Protein AF-A0A372RF76-F1 (afdb_monomer_lite)

Sequence (217 aa):
MIQTPDKNTNMFIDIRTSLFAMYLFLAGDSSALSNWAYTDNPSIAILIVLFSLLVVIYLMNLLIGLLNMEIGEDNNRVSYLVQKAEILAEIELFYLLPHQRRWQTWFPEVIHYYADVDKTRIEIERLIKEGEWDNKEFINMQEKLLEQLQIKYNPNENMAILKKLSALEKLDEKLDKLDKLEKLEEKLEKLDKLETLEKSHCEILAKLEKLLEKNAC

Radius of gyration: 40.23 Å; chains: 1; bounding box: 80×41×125 Å

Foldseek 3Di:
DDDDQDPQLAQCPDPVSVVVCVVCVLVVHCVNVVNDDCVVDVPVVVVSVVVVCCSVVPVVVVVVVVVVVVCVVPVDPVVVVVVVVVVLVVCLPPPDDPVVNPPCVVPPPDDDDDDDLVVVVVVLVVCLVVVNNDDPPQVVVSVVSCVVSVPDDDVVVSVVVVVVVVVVVVVVVVVVVVVVVVVVVVVVVVVVVVVVVVVVVVVVVVVVVVVVVVVVD

Structure (mmCIF, N/CA/C/O backbone):
data_AF-A0A372RF76-F1
#
_entry.id   AF-A0A372RF76-F1
#
loop_
_atom_site.group_PDB
_atom_site.id
_atom_site.type_symbol
_atom_site.label_atom_id
_atom_site.label_alt_id
_atom_site.label_comp_id
_atom_site.label_asym_id
_atom_site.label_entity_id
_atom_site.label_seq_id
_atom_site.pdbx_PDB_ins_code
_atom_site.Cartn_x
_atom_site.Cartn_y
_atom_site.Cartn_z
_atom_site.occupancy
_atom_site.B_iso_or_equiv
_atom_site.auth_seq_id
_atom_site.auth_comp_id
_atom_site.auth_asym_id
_atom_site.auth_atom_id
_atom_site.pdbx_PDB_model_num
ATOM 1 N N . MET A 1 1 ? 34.887 15.763 -47.820 1.00 33.81 1 MET A N 1
ATOM 2 C CA . MET A 1 1 ? 34.697 16.866 -46.856 1.00 33.81 1 MET A CA 1
ATOM 3 C C . MET A 1 1 ? 34.765 16.241 -45.473 1.00 33.81 1 MET A C 1
ATOM 5 O O . MET A 1 1 ? 33.904 15.433 -45.163 1.00 33.81 1 MET A O 1
ATOM 9 N N . ILE A 1 2 ? 35.839 16.481 -44.719 1.00 42.97 2 ILE A N 1
ATOM 10 C CA . ILE A 1 2 ? 35.988 15.956 -43.354 1.00 42.97 2 ILE A CA 1
ATOM 11 C C . ILE A 1 2 ? 35.182 16.898 -42.460 1.00 42.97 2 ILE A C 1
ATOM 13 O O . ILE A 1 2 ? 35.532 18.072 -42.353 1.00 42.97 2 ILE A O 1
ATOM 17 N N . GLN A 1 3 ? 34.063 16.428 -41.908 1.00 51.06 3 GLN A N 1
ATOM 18 C CA . GLN A 1 3 ? 33.327 17.199 -40.909 1.00 51.06 3 GLN A CA 1
ATOM 19 C C . GLN A 1 3 ? 34.194 17.302 -39.655 1.00 51.06 3 GLN A C 1
ATOM 21 O O . GLN A 1 3 ? 34.640 16.292 -39.112 1.00 51.06 3 GLN A O 1
ATOM 26 N N . THR A 1 4 ? 34.455 18.524 -39.202 1.00 52.47 4 THR A N 1
ATOM 27 C CA . THR A 1 4 ? 34.977 18.751 -37.856 1.00 52.47 4 THR A CA 1
ATOM 28 C C . THR A 1 4 ? 33.892 18.344 -36.860 1.00 52.47 4 THR A C 1
ATOM 30 O O . THR A 1 4 ? 32.755 18.785 -37.046 1.00 52.47 4 THR A O 1
ATOM 33 N N . PRO A 1 5 ? 34.195 17.523 -35.841 1.00 55.97 5 PRO A N 1
ATOM 34 C CA . PRO A 1 5 ? 33.186 17.065 -34.896 1.00 55.97 5 PRO A CA 1
ATOM 35 C C . PRO A 1 5 ? 32.558 18.271 -34.186 1.00 55.97 5 PRO A C 1
ATOM 37 O O . PRO A 1 5 ? 33.231 19.001 -33.461 1.00 55.97 5 PRO A O 1
ATOM 40 N N . ASP A 1 6 ? 31.267 18.496 -34.432 1.00 58.38 6 ASP A N 1
ATOM 41 C CA . ASP A 1 6 ? 30.427 19.422 -33.671 1.00 58.38 6 ASP A CA 1
ATOM 42 C C . ASP A 1 6 ? 30.284 18.920 -32.224 1.00 58.38 6 ASP A C 1
ATOM 44 O O . ASP A 1 6 ? 30.421 17.723 -31.954 1.00 58.38 6 ASP A O 1
ATOM 48 N N . LYS A 1 7 ? 29.953 19.817 -31.293 1.00 56.97 7 LYS A N 1
ATOM 49 C CA . LYS A 1 7 ? 29.734 19.538 -29.867 1.00 56.97 7 LYS A CA 1
ATOM 50 C C . LYS A 1 7 ? 28.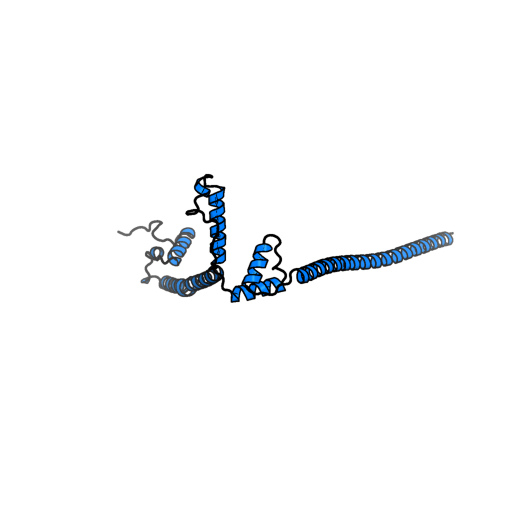683 18.437 -29.620 1.00 56.97 7 LYS A C 1
ATOM 52 O O . LYS A 1 7 ? 28.711 17.810 -28.567 1.00 56.97 7 LYS A O 1
ATOM 57 N N . ASN A 1 8 ? 27.815 18.161 -30.599 1.00 57.75 8 ASN A N 1
ATOM 58 C CA . ASN A 1 8 ? 26.802 17.098 -30.575 1.00 57.75 8 ASN A CA 1
ATOM 59 C C . ASN A 1 8 ? 27.231 15.780 -31.259 1.00 57.75 8 ASN A C 1
ATOM 61 O O . ASN A 1 8 ? 26.451 14.834 -31.306 1.00 57.75 8 ASN A O 1
ATOM 65 N N . THR A 1 9 ? 28.455 15.689 -31.789 1.00 67.69 9 THR A N 1
ATOM 66 C CA . THR A 1 9 ? 28.940 14.498 -32.518 1.00 67.69 9 THR A CA 1
ATOM 67 C C . THR A 1 9 ? 29.366 13.376 -31.570 1.00 67.69 9 THR A C 1
ATOM 69 O O . THR A 1 9 ? 29.295 12.206 -31.919 1.00 67.69 9 THR A O 1
ATOM 72 N N . ASN A 1 10 ? 29.793 13.687 -30.346 1.00 79.25 10 ASN A N 1
ATOM 73 C CA . ASN A 1 10 ? 30.139 12.667 -29.360 1.00 79.25 10 ASN A CA 1
ATOM 74 C C . ASN A 1 10 ? 29.599 13.059 -27.986 1.00 79.25 10 ASN A C 1
ATOM 76 O O . ASN A 1 10 ? 30.096 13.983 -27.344 1.00 79.25 10 ASN A O 1
ATOM 80 N N . MET A 1 11 ? 28.591 12.322 -27.523 1.00 80.62 11 MET A N 1
ATOM 81 C CA . MET A 1 11 ? 27.944 12.582 -26.240 1.00 80.62 11 MET A CA 1
ATOM 82 C C . MET A 1 11 ? 28.810 12.203 -25.027 1.00 80.62 11 MET A C 1
ATOM 84 O O . MET A 1 11 ? 28.478 12.596 -23.915 1.00 80.62 11 MET A O 1
ATOM 88 N N . PHE A 1 12 ? 29.941 11.513 -25.204 1.00 85.19 12 PHE A N 1
ATOM 89 C CA . PHE A 1 12 ? 30.826 11.086 -24.110 1.00 85.19 12 PHE A CA 1
ATOM 90 C C . PHE A 1 12 ? 31.989 12.057 -23.827 1.00 85.19 12 PHE A C 1
ATOM 92 O O . PHE A 1 12 ? 32.909 11.711 -23.093 1.00 85.19 12 PHE A O 1
ATOM 99 N N . ILE A 1 13 ? 31.974 13.267 -24.406 1.00 84.00 13 ILE A N 1
ATOM 100 C CA . ILE A 1 13 ? 33.024 14.282 -24.185 1.00 84.00 13 ILE A CA 1
ATOM 101 C C . ILE A 1 13 ? 32.920 14.919 -22.790 1.00 84.00 13 ILE A C 1
ATOM 103 O O . ILE A 1 13 ? 33.940 15.200 -22.165 1.00 84.00 13 ILE A O 1
ATOM 107 N N . ASP A 1 14 ? 31.701 15.161 -22.306 1.00 85.38 14 ASP A N 1
ATOM 108 C CA . ASP A 1 14 ? 31.435 15.756 -20.995 1.00 85.38 14 ASP A CA 1
ATOM 109 C C . ASP A 1 14 ? 30.660 14.763 -20.118 1.00 85.38 14 ASP A C 1
ATOM 111 O O . ASP A 1 14 ? 29.853 13.968 -20.602 1.00 85.38 14 ASP A O 1
ATOM 115 N N . ILE A 1 15 ? 30.868 14.826 -18.805 1.00 87.50 15 ILE A N 1
ATOM 116 C CA . ILE A 1 15 ? 30.207 13.962 -17.822 1.00 87.50 15 ILE A CA 1
ATOM 117 C C . ILE A 1 15 ? 28.686 14.133 -17.904 1.00 87.50 15 ILE A C 1
ATOM 119 O O . ILE A 1 15 ? 27.950 13.149 -17.876 1.00 87.50 15 ILE A O 1
ATOM 123 N N . ARG A 1 16 ? 28.195 15.371 -18.061 1.00 86.44 16 ARG A N 1
ATOM 124 C CA . ARG A 1 16 ? 26.752 15.651 -18.149 1.00 86.44 16 ARG A CA 1
ATOM 125 C C . ARG A 1 16 ? 26.118 14.976 -19.364 1.00 86.44 16 ARG A C 1
ATOM 127 O O . ARG A 1 16 ? 25.071 14.344 -19.241 1.00 86.44 16 ARG A O 1
ATOM 134 N N . THR A 1 17 ? 26.744 15.115 -20.528 1.00 86.06 17 THR A N 1
ATOM 135 C CA . THR A 1 17 ? 26.246 14.511 -21.767 1.00 86.06 17 THR A CA 1
ATOM 136 C C . THR A 1 17 ? 26.439 12.998 -21.763 1.00 86.06 17 THR A C 1
ATOM 138 O O . THR A 1 17 ? 25.581 12.285 -22.271 1.00 86.06 17 THR A O 1
ATOM 141 N N . SER A 1 18 ? 27.493 12.496 -21.111 1.00 88.81 18 SER A N 1
ATOM 142 C CA . SER A 1 18 ? 27.751 11.064 -20.954 1.00 88.81 18 SER A CA 1
ATOM 143 C C . SER A 1 18 ? 26.707 10.386 -20.068 1.00 88.81 18 SER A C 1
ATOM 145 O O . SER A 1 18 ? 26.295 9.267 -20.361 1.00 88.81 18 SER A O 1
ATOM 147 N N . LEU A 1 19 ? 26.266 11.039 -18.989 1.00 89.69 19 LEU A N 1
ATOM 148 C CA . LEU A 1 19 ? 25.184 10.526 -18.145 1.00 89.69 19 LEU A CA 1
ATOM 149 C C . LEU A 1 19 ? 23.859 10.492 -18.910 1.00 89.69 19 LEU A C 1
ATOM 151 O O . LEU A 1 19 ? 23.121 9.514 -18.821 1.00 89.69 19 LEU A O 1
ATOM 155 N N . PHE A 1 20 ? 23.580 11.526 -19.707 1.00 88.69 20 PHE A N 1
ATOM 156 C CA . PHE A 1 20 ? 22.391 11.557 -20.554 1.00 88.69 20 PHE A CA 1
ATOM 157 C C . PHE A 1 20 ? 22.424 10.470 -21.640 1.00 88.69 20 PHE A C 1
ATOM 159 O O . PHE A 1 20 ? 21.434 9.773 -21.837 1.00 88.69 20 PHE A O 1
ATOM 166 N N . ALA A 1 21 ? 23.577 10.254 -22.278 1.00 88.56 21 ALA A N 1
ATOM 167 C CA . ALA A 1 21 ? 23.792 9.150 -23.211 1.00 88.56 21 ALA A CA 1
ATOM 168 C C . ALA A 1 21 ? 23.551 7.780 -22.560 1.00 88.56 21 ALA A C 1
ATOM 170 O O . ALA A 1 21 ? 22.928 6.910 -23.164 1.00 88.56 21 ALA A O 1
ATOM 171 N N . MET A 1 22 ? 23.999 7.599 -21.315 1.00 88.69 22 MET A N 1
ATOM 172 C CA . MET A 1 22 ? 23.765 6.367 -20.561 1.00 88.69 22 MET A CA 1
ATOM 173 C C . MET A 1 22 ? 22.277 6.148 -20.263 1.00 88.69 22 MET A C 1
ATOM 175 O O . MET A 1 22 ? 21.782 5.032 -20.385 1.00 88.69 22 MET A O 1
ATOM 179 N N . TYR A 1 23 ? 21.554 7.212 -19.905 1.00 89.00 23 TYR A N 1
ATOM 180 C CA . TYR A 1 23 ? 20.107 7.161 -19.697 1.00 89.00 23 TYR A CA 1
ATOM 181 C C . TYR A 1 23 ? 19.351 6.796 -20.981 1.00 89.00 23 TYR A C 1
ATOM 183 O O . TYR A 1 23 ? 18.505 5.905 -20.948 1.00 89.00 23 TYR A O 1
ATOM 191 N N . LEU A 1 24 ? 19.688 7.429 -22.113 1.00 87.38 24 LEU A N 1
ATOM 192 C CA . LEU A 1 24 ? 19.111 7.094 -23.420 1.00 87.38 24 LEU A CA 1
ATOM 193 C C . LEU A 1 24 ? 19.325 5.615 -23.747 1.00 87.38 24 LEU A C 1
ATOM 195 O O . LEU A 1 24 ? 18.378 4.914 -24.094 1.00 87.38 24 LEU A O 1
ATOM 199 N N . PHE A 1 25 ? 20.542 5.118 -23.530 1.00 87.00 25 PHE A N 1
ATOM 200 C CA . PHE A 1 25 ? 20.864 3.722 -23.780 1.00 87.00 25 PHE A CA 1
ATOM 201 C C . PHE A 1 25 ? 20.107 2.760 -22.852 1.00 87.00 25 PHE A C 1
ATOM 203 O O . PHE A 1 25 ? 19.635 1.717 -23.302 1.00 87.00 25 PHE A O 1
ATOM 210 N N . LEU A 1 26 ? 19.910 3.126 -21.582 1.00 88.38 26 LEU A N 1
ATOM 211 C CA . LEU A 1 26 ? 19.096 2.365 -20.628 1.00 88.38 26 LEU A CA 1
ATOM 212 C C . LEU A 1 26 ? 17.606 2.337 -21.015 1.00 88.38 26 LEU A C 1
ATOM 214 O O . LEU A 1 26 ? 16.937 1.332 -20.786 1.00 88.38 26 LEU A O 1
ATOM 218 N N . ALA A 1 27 ? 17.105 3.400 -21.651 1.00 86.56 27 ALA A N 1
ATOM 219 C CA . ALA A 1 27 ? 15.765 3.469 -22.237 1.00 86.56 27 ALA A CA 1
ATOM 220 C C . ALA A 1 27 ? 15.647 2.756 -23.604 1.00 86.56 27 ALA A C 1
ATOM 222 O O . ALA A 1 27 ? 14.557 2.694 -24.170 1.00 86.56 27 ALA A O 1
ATOM 223 N N . GLY A 1 28 ? 16.749 2.202 -24.127 1.00 83.69 28 GLY A N 1
ATOM 224 C CA . GLY A 1 28 ? 16.799 1.478 -25.400 1.00 83.69 28 GLY A CA 1
ATOM 225 C C . GLY A 1 28 ? 17.135 2.335 -26.625 1.00 83.69 28 GLY A C 1
ATOM 226 O O . GLY A 1 28 ? 17.124 1.820 -27.741 1.00 83.69 28 GLY A O 1
ATOM 227 N N . ASP A 1 29 ? 17.459 3.616 -26.447 1.00 86.38 29 ASP A N 1
ATOM 228 C CA . ASP A 1 29 ? 17.900 4.495 -27.529 1.00 86.38 29 ASP A CA 1
ATOM 229 C C . ASP A 1 29 ? 19.424 4.407 -27.721 1.00 86.38 29 ASP A C 1
ATOM 231 O O . ASP A 1 29 ? 20.221 4.876 -26.905 1.00 86.38 29 ASP A O 1
ATOM 235 N N . SER A 1 30 ? 19.844 3.808 -28.837 1.00 84.69 30 SER A N 1
ATOM 236 C CA . SER A 1 30 ? 21.252 3.668 -29.217 1.00 84.69 30 SER A CA 1
ATOM 237 C C . SER A 1 30 ? 21.805 4.853 -30.021 1.00 84.69 30 SER A C 1
ATOM 239 O O . SER A 1 30 ? 22.934 4.780 -30.511 1.00 84.69 30 SER A O 1
ATOM 241 N N . SER A 1 31 ? 21.048 5.942 -30.194 1.00 83.06 31 SER A N 1
ATOM 242 C CA . SER A 1 31 ? 21.463 7.124 -30.966 1.00 83.06 31 SER A CA 1
ATOM 243 C C . SER A 1 31 ? 22.764 7.739 -30.444 1.00 83.06 31 SER A C 1
ATOM 245 O O . SER A 1 31 ? 23.616 8.142 -31.239 1.00 83.06 31 SER A O 1
ATOM 247 N N . ALA A 1 32 ? 22.989 7.697 -29.128 1.00 80.56 32 ALA A N 1
ATOM 248 C CA . ALA A 1 32 ? 24.217 8.161 -28.484 1.00 80.56 32 ALA A CA 1
ATOM 249 C C . ALA A 1 32 ? 25.481 7.378 -28.900 1.00 80.56 32 ALA A C 1
ATOM 251 O O . ALA A 1 32 ? 26.597 7.888 -28.782 1.00 80.56 32 ALA A O 1
ATOM 252 N N . LEU A 1 33 ? 25.314 6.147 -29.397 1.00 80.25 33 LEU A N 1
ATOM 253 C CA . LEU A 1 33 ? 26.398 5.262 -29.833 1.00 80.25 33 LEU A CA 1
ATOM 254 C C . LEU A 1 33 ? 26.616 5.292 -31.355 1.00 80.25 33 LEU A C 1
ATOM 256 O O . LEU A 1 33 ? 27.626 4.785 -31.833 1.00 80.25 33 LEU A O 1
ATOM 260 N N . SER A 1 34 ? 25.712 5.921 -32.116 1.00 78.25 34 SER A N 1
ATOM 261 C CA . SER A 1 34 ? 25.720 5.918 -33.591 1.00 78.25 34 SER A CA 1
ATOM 262 C C . SER A 1 34 ? 27.002 6.473 -34.224 1.00 78.25 34 SER A C 1
ATOM 264 O O . SER A 1 34 ? 27.386 6.043 -35.309 1.00 78.25 34 SER A O 1
ATOM 266 N N . ASN A 1 35 ? 27.687 7.386 -33.533 1.00 76.44 35 ASN A N 1
ATOM 267 C CA . ASN A 1 35 ? 28.905 8.030 -34.023 1.00 76.44 35 ASN A CA 1
ATOM 268 C C . ASN A 1 35 ? 30.188 7.222 -33.750 1.00 76.44 35 ASN A C 1
ATOM 270 O O . ASN A 1 35 ? 31.275 7.666 -34.119 1.00 76.44 35 ASN A O 1
ATOM 274 N N . TRP A 1 36 ? 30.093 6.048 -33.116 1.00 75.38 36 TRP A N 1
ATOM 275 C CA . TRP A 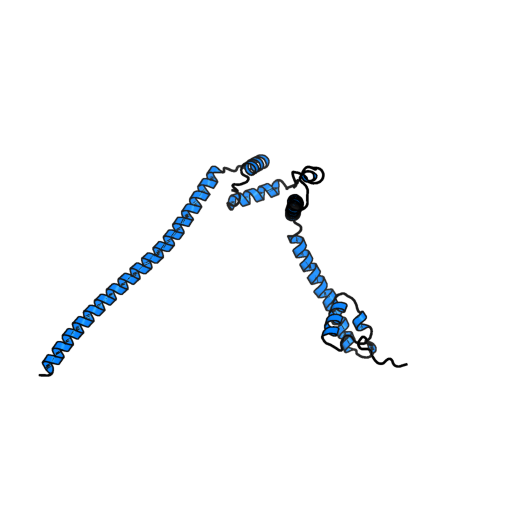1 36 ? 31.249 5.209 -32.798 1.00 75.38 36 TRP A CA 1
ATOM 276 C C . TRP A 1 36 ? 31.423 4.072 -33.808 1.00 75.38 36 TRP A C 1
ATOM 278 O O . TRP A 1 36 ? 30.547 3.227 -33.983 1.00 75.38 36 TRP A O 1
ATOM 288 N N . ALA A 1 37 ? 32.597 4.012 -34.443 1.00 74.88 37 ALA A N 1
ATOM 289 C CA . ALA A 1 37 ? 32.979 2.890 -35.295 1.00 74.88 37 ALA A CA 1
ATOM 290 C C . ALA A 1 37 ? 33.348 1.666 -34.435 1.00 74.88 37 ALA A C 1
ATOM 292 O O . ALA A 1 37 ? 34.397 1.630 -33.787 1.00 74.88 37 ALA A O 1
ATOM 293 N N . TYR A 1 38 ? 32.481 0.648 -34.432 1.00 71.12 38 TYR A N 1
ATOM 294 C CA . TYR A 1 38 ? 32.660 -0.579 -33.640 1.00 71.12 38 TYR A CA 1
ATOM 295 C C . TYR A 1 38 ? 33.846 -1.442 -34.094 1.00 71.12 38 TYR A C 1
ATOM 297 O O . TYR A 1 38 ? 34.381 -2.218 -33.305 1.00 71.12 38 TYR A O 1
ATOM 305 N N . THR A 1 39 ? 34.263 -1.308 -35.355 1.00 70.19 39 THR A N 1
ATOM 306 C CA . THR A 1 39 ? 35.376 -2.060 -35.959 1.00 70.19 39 THR A CA 1
ATOM 307 C C . THR A 1 39 ? 36.739 -1.608 -35.459 1.00 70.19 39 THR A C 1
ATOM 309 O O . THR A 1 39 ? 37.665 -2.412 -35.395 1.00 70.19 39 THR A O 1
ATOM 312 N N . ASP A 1 40 ? 36.854 -0.337 -35.081 1.00 77.88 40 ASP A N 1
ATOM 313 C CA . ASP A 1 40 ? 38.149 0.290 -34.816 1.00 77.88 40 ASP A CA 1
ATOM 314 C C . ASP A 1 40 ? 38.521 0.211 -33.328 1.00 77.88 40 ASP A C 1
ATOM 316 O O . ASP A 1 40 ? 39.679 0.386 -32.959 1.00 77.88 40 ASP A O 1
ATOM 320 N N . ASN A 1 41 ? 37.542 -0.077 -32.461 1.00 79.75 41 ASN A N 1
ATOM 321 C CA . ASN A 1 41 ? 37.698 -0.085 -31.007 1.00 79.75 41 ASN A CA 1
ATOM 322 C C . ASN A 1 41 ? 36.970 -1.288 -30.378 1.00 79.75 41 ASN A C 1
ATOM 324 O O . ASN A 1 41 ? 35.844 -1.142 -29.888 1.00 79.75 41 ASN A O 1
ATOM 328 N N . PRO A 1 42 ? 37.606 -2.475 -30.327 1.00 84.94 42 PRO A N 1
ATOM 329 C CA . PRO A 1 42 ? 36.968 -3.694 -29.822 1.00 84.94 42 PRO A CA 1
ATOM 330 C C . PRO A 1 42 ? 36.499 -3.564 -28.365 1.00 84.94 42 PRO A C 1
ATOM 332 O O . PRO A 1 42 ? 35.479 -4.136 -27.989 1.00 84.94 42 PRO A O 1
ATOM 335 N N . SER A 1 43 ? 37.184 -2.759 -27.548 1.00 87.00 43 SER A N 1
ATOM 336 C CA . SER A 1 43 ? 36.811 -2.515 -26.150 1.00 87.00 43 SER A CA 1
ATOM 337 C C . SER A 1 43 ? 35.436 -1.854 -25.998 1.00 87.00 43 SER A C 1
ATOM 339 O O . SER A 1 43 ? 34.684 -2.214 -25.094 1.00 87.00 43 SER A O 1
ATOM 341 N N . ILE A 1 44 ? 35.082 -0.918 -26.888 1.00 83.62 44 ILE A N 1
ATOM 342 C CA . ILE A 1 44 ? 33.778 -0.235 -26.863 1.00 83.62 44 ILE A CA 1
ATOM 343 C C . ILE A 1 44 ? 32.675 -1.224 -27.237 1.00 83.62 44 ILE A C 1
ATOM 345 O O . ILE A 1 44 ? 31.652 -1.284 -26.561 1.00 83.62 44 ILE A O 1
ATOM 349 N N . ALA A 1 45 ? 32.910 -2.053 -28.257 1.00 85.62 45 ALA A N 1
ATOM 350 C CA . ALA A 1 45 ? 31.968 -3.093 -28.655 1.00 85.62 45 ALA A CA 1
ATOM 351 C C . ALA A 1 45 ? 31.692 -4.079 -27.506 1.00 85.62 45 ALA A C 1
ATOM 353 O O . ALA A 1 45 ? 30.536 -4.377 -27.213 1.00 85.62 45 ALA A O 1
ATOM 354 N N . ILE A 1 46 ? 32.738 -4.525 -26.801 1.00 89.69 46 ILE A N 1
ATOM 355 C CA . ILE A 1 46 ? 32.601 -5.410 -25.634 1.00 89.69 46 ILE A CA 1
ATOM 356 C C . ILE A 1 46 ? 31.797 -4.729 -24.516 1.00 89.69 46 ILE A C 1
ATOM 358 O O . ILE A 1 46 ? 30.892 -5.348 -23.957 1.00 89.69 46 ILE A O 1
ATOM 362 N N . LEU A 1 47 ? 32.086 -3.461 -24.203 1.00 88.25 47 LEU A N 1
ATOM 363 C CA . LEU A 1 47 ? 31.378 -2.718 -23.157 1.00 88.25 47 LEU A CA 1
ATOM 364 C C . LEU A 1 47 ? 29.886 -2.552 -23.478 1.00 88.25 47 LEU A C 1
ATOM 366 O O . LEU A 1 47 ? 29.056 -2.747 -22.595 1.00 88.25 47 LEU A O 1
ATOM 370 N N . ILE A 1 48 ? 29.545 -2.240 -24.731 1.00 86.06 48 ILE A N 1
ATOM 371 C CA . ILE A 1 48 ? 28.156 -2.110 -25.194 1.00 86.06 48 ILE A CA 1
ATOM 372 C C . ILE A 1 48 ? 27.417 -3.436 -25.031 1.00 86.06 48 ILE A C 1
ATOM 374 O O . ILE A 1 48 ? 26.337 -3.456 -24.451 1.00 86.06 48 ILE A O 1
ATOM 378 N N . VAL A 1 49 ? 28.010 -4.548 -25.480 1.00 88.38 49 VAL A N 1
ATOM 379 C CA . VAL A 1 49 ? 27.394 -5.881 -25.369 1.00 88.38 49 VAL A CA 1
ATOM 380 C C . VAL A 1 49 ? 27.159 -6.259 -23.907 1.00 88.38 49 VAL A C 1
ATOM 382 O O . VAL A 1 49 ? 26.063 -6.693 -23.551 1.00 88.38 49 VAL A O 1
ATOM 385 N N . LEU A 1 50 ? 28.164 -6.065 -23.050 1.00 91.56 50 LEU A N 1
ATOM 386 C CA . LEU A 1 50 ? 28.053 -6.348 -21.619 1.00 91.56 50 LEU A CA 1
ATOM 387 C C . LEU A 1 50 ? 26.992 -5.477 -20.946 1.00 91.56 50 LEU A C 1
ATOM 389 O O . LEU A 1 50 ? 26.186 -5.981 -20.165 1.00 91.56 50 LEU A O 1
ATOM 393 N N . PHE A 1 51 ? 26.966 -4.183 -21.262 1.00 88.38 51 PHE A N 1
ATOM 394 C CA . PHE A 1 51 ? 25.986 -3.265 -20.700 1.00 88.38 51 PHE A CA 1
ATOM 395 C C . PHE A 1 51 ? 24.565 -3.600 -21.165 1.00 88.38 51 PHE A C 1
ATOM 397 O O . PHE A 1 51 ? 23.664 -3.675 -20.335 1.00 88.38 51 PHE A O 1
ATOM 404 N N . SER A 1 52 ? 24.350 -3.869 -22.457 1.00 87.56 52 SER A N 1
ATOM 405 C CA . SER A 1 52 ? 23.042 -4.294 -22.972 1.00 87.56 52 SER A CA 1
ATOM 406 C C . SER A 1 52 ? 22.552 -5.572 -22.293 1.00 87.56 52 SER A C 1
ATOM 408 O O . SER A 1 52 ? 21.381 -5.659 -21.926 1.00 87.56 52 SER A O 1
ATOM 410 N N . LEU A 1 53 ? 23.445 -6.543 -22.075 1.00 89.12 53 LEU A N 1
ATOM 411 C CA . LEU A 1 53 ? 23.121 -7.773 -21.357 1.00 89.12 53 LEU A CA 1
ATOM 412 C C . LEU A 1 53 ? 22.706 -7.474 -19.913 1.00 89.12 53 LEU A C 1
ATOM 414 O O . LEU A 1 53 ? 21.700 -8.004 -19.452 1.00 89.12 53 LEU A O 1
ATOM 418 N N . LEU A 1 54 ? 23.420 -6.586 -19.217 1.00 90.06 54 LEU A N 1
ATOM 419 C CA . LEU A 1 54 ? 23.065 -6.163 -17.862 1.00 90.06 54 LEU A CA 1
ATOM 420 C C . LEU A 1 54 ? 21.692 -5.477 -17.821 1.00 90.06 54 LEU A C 1
ATOM 422 O O . LEU A 1 54 ? 20.873 -5.817 -16.970 1.00 90.06 54 LEU A O 1
ATOM 426 N N . VAL A 1 55 ? 21.394 -4.552 -18.737 1.00 87.25 55 VAL A N 1
ATOM 427 C CA . VAL A 1 55 ? 20.091 -3.862 -18.745 1.00 87.25 55 VAL A CA 1
ATOM 428 C C . VAL A 1 55 ? 18.950 -4.848 -18.999 1.00 87.25 55 VAL A C 1
ATOM 430 O O . VAL A 1 55 ? 17.990 -4.878 -18.230 1.00 87.25 55 VAL A O 1
ATOM 433 N N . VAL A 1 56 ? 19.064 -5.682 -20.036 1.00 83.38 56 VAL A N 1
ATOM 434 C CA . VAL A 1 56 ? 17.992 -6.605 -20.439 1.00 83.38 56 VAL A CA 1
ATOM 435 C C . VAL A 1 56 ? 17.819 -7.749 -19.441 1.00 83.38 56 VAL A C 1
ATOM 437 O O . VAL A 1 56 ? 16.695 -8.052 -19.050 1.00 83.38 56 VAL A O 1
ATOM 440 N N . ILE A 1 57 ? 18.909 -8.395 -19.016 1.00 86.06 57 ILE A N 1
ATOM 441 C CA . ILE A 1 57 ? 18.833 -9.583 -18.155 1.00 86.06 57 ILE A CA 1
ATOM 442 C C . ILE A 1 57 ? 18.625 -9.205 -16.692 1.00 86.06 57 ILE A C 1
ATOM 444 O O . ILE A 1 57 ? 17.874 -9.888 -15.999 1.00 86.06 57 ILE A O 1
ATOM 448 N N . TYR A 1 58 ? 19.288 -8.158 -16.205 1.00 88.19 58 TYR A N 1
ATOM 449 C CA . TYR A 1 58 ? 19.270 -7.832 -14.784 1.00 88.19 58 TYR A CA 1
ATOM 450 C C . TYR A 1 58 ? 18.275 -6.719 -14.467 1.00 88.19 58 TYR A C 1
ATOM 452 O O . TYR A 1 58 ? 17.309 -6.965 -13.752 1.00 88.19 58 TYR A O 1
ATOM 460 N N . LEU A 1 59 ? 18.466 -5.509 -15.005 1.00 90.00 59 LEU A N 1
ATOM 461 C CA . LEU A 1 59 ? 17.682 -4.345 -14.568 1.00 90.00 59 LEU A CA 1
ATOM 462 C C . LEU A 1 59 ? 16.205 -4.436 -14.951 1.00 90.00 59 LEU A C 1
ATOM 464 O O . LEU A 1 59 ? 15.360 -4.208 -14.091 1.00 90.00 59 LEU A O 1
ATOM 468 N N . MET A 1 60 ? 15.879 -4.785 -16.199 1.00 88.75 60 MET A N 1
ATOM 469 C CA . MET A 1 60 ? 14.479 -4.861 -16.635 1.00 88.75 60 MET A CA 1
ATOM 470 C C . MET A 1 60 ? 13.727 -5.979 -15.914 1.00 88.75 60 MET A C 1
ATOM 472 O O . MET A 1 60 ? 12.620 -5.760 -15.432 1.00 88.75 60 MET A O 1
ATOM 476 N N . ASN A 1 61 ? 14.347 -7.150 -15.758 1.00 89.75 61 ASN A N 1
ATOM 477 C CA . ASN A 1 61 ? 13.733 -8.265 -15.036 1.00 89.75 61 ASN A CA 1
ATOM 478 C C . ASN A 1 61 ? 13.578 -7.974 -13.538 1.00 89.75 61 ASN A C 1
ATOM 480 O O . ASN A 1 61 ? 12.544 -8.303 -12.961 1.00 89.75 61 ASN A O 1
ATOM 484 N N . LEU A 1 62 ? 14.566 -7.323 -12.915 1.00 92.19 62 LEU A N 1
ATOM 485 C CA . LEU A 1 62 ? 14.474 -6.875 -11.526 1.00 92.19 62 LEU A CA 1
ATOM 486 C C . LEU A 1 62 ? 13.351 -5.847 -11.358 1.00 92.19 62 LEU A C 1
ATOM 488 O O . LEU A 1 62 ? 12.534 -5.989 -10.455 1.00 92.19 62 LEU A O 1
ATOM 492 N N . LEU A 1 63 ? 13.286 -4.842 -12.235 1.00 91.81 63 LEU A N 1
ATOM 493 C CA . LEU A 1 63 ? 12.262 -3.801 -12.185 1.00 91.81 63 LEU A CA 1
ATOM 494 C C . LEU A 1 63 ? 10.861 -4.395 -12.361 1.00 91.81 63 LEU A C 1
ATOM 496 O O . LEU A 1 63 ? 9.978 -4.089 -11.570 1.00 91.81 63 LEU A O 1
ATOM 500 N N . ILE A 1 64 ? 10.665 -5.277 -13.347 1.00 92.25 64 ILE A N 1
ATOM 501 C CA . ILE A 1 64 ? 9.389 -5.979 -13.549 1.00 92.25 64 ILE A CA 1
ATOM 502 C C . ILE A 1 64 ? 9.040 -6.825 -12.319 1.00 92.25 64 ILE A C 1
ATOM 504 O O . ILE A 1 64 ? 7.891 -6.815 -11.889 1.00 92.25 64 ILE A O 1
ATOM 508 N N . GLY A 1 65 ? 10.011 -7.528 -11.729 1.00 92.94 65 GLY A N 1
ATOM 509 C CA . GLY A 1 65 ? 9.800 -8.329 -10.522 1.00 92.94 65 GLY A CA 1
ATOM 510 C C . GLY A 1 65 ? 9.369 -7.492 -9.317 1.00 92.94 65 GLY A C 1
ATOM 511 O O . GLY A 1 65 ? 8.399 -7.844 -8.649 1.00 92.94 65 GLY A O 1
ATOM 512 N N . LEU A 1 66 ? 10.043 -6.363 -9.080 1.00 93.12 66 LEU A N 1
ATOM 513 C CA . LEU A 1 66 ? 9.703 -5.425 -8.008 1.00 93.12 66 LEU A CA 1
ATOM 514 C C . LEU A 1 66 ? 8.328 -4.788 -8.233 1.00 93.12 66 LEU A C 1
ATOM 516 O O . LEU A 1 66 ? 7.506 -4.779 -7.323 1.00 93.12 66 LEU A O 1
ATOM 520 N N . LEU A 1 67 ? 8.045 -4.323 -9.454 1.00 90.44 67 LEU A N 1
ATOM 521 C CA . LEU A 1 67 ? 6.741 -3.755 -9.802 1.00 90.44 67 LEU A CA 1
ATOM 522 C C . LEU A 1 67 ? 5.616 -4.778 -9.638 1.00 90.44 67 LEU A C 1
ATOM 524 O O . LEU A 1 67 ? 4.554 -4.443 -9.130 1.00 90.44 67 LEU A O 1
ATOM 528 N N . ASN A 1 68 ? 5.835 -6.026 -10.049 1.00 89.12 68 ASN A N 1
ATOM 529 C CA . ASN A 1 68 ? 4.836 -7.080 -9.906 1.00 89.12 68 ASN A CA 1
ATOM 530 C C . ASN A 1 68 ? 4.562 -7.430 -8.434 1.00 89.12 68 ASN A C 1
ATOM 532 O O . ASN A 1 68 ? 3.431 -7.772 -8.098 1.00 89.12 68 ASN A O 1
ATOM 536 N N . MET A 1 69 ? 5.575 -7.341 -7.566 1.00 87.31 69 MET A N 1
ATOM 537 C CA . MET A 1 69 ? 5.407 -7.528 -6.123 1.00 87.31 69 MET A CA 1
ATOM 538 C C . MET A 1 69 ? 4.529 -6.423 -5.526 1.00 87.31 69 MET A C 1
ATOM 540 O O . MET A 1 69 ? 3.517 -6.735 -4.907 1.00 87.31 69 MET A O 1
ATOM 544 N N . GLU A 1 70 ? 4.857 -5.160 -5.805 1.00 83.12 70 GLU A N 1
ATOM 545 C CA . GLU A 1 70 ? 4.111 -4.002 -5.293 1.00 83.12 70 GLU A CA 1
ATOM 546 C C . GLU A 1 70 ? 2.662 -3.975 -5.811 1.00 83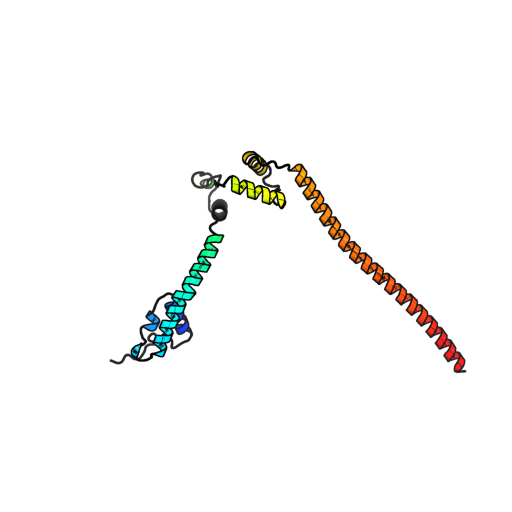.12 70 GLU A C 1
ATOM 548 O O . GLU A 1 70 ? 1.713 -3.824 -5.049 1.00 83.12 70 GLU A O 1
ATOM 553 N N . ILE A 1 71 ? 2.459 -4.217 -7.114 1.00 76.12 71 ILE A N 1
ATOM 554 C CA . ILE A 1 71 ? 1.116 -4.289 -7.714 1.00 76.12 71 ILE A CA 1
ATOM 555 C C . ILE A 1 71 ? 0.295 -5.429 -7.098 1.00 76.12 71 ILE A C 1
ATOM 557 O O . ILE A 1 71 ? -0.921 -5.304 -6.956 1.00 76.12 71 ILE A O 1
ATOM 561 N N . GLY A 1 72 ? 0.929 -6.553 -6.756 1.00 72.50 72 GLY A N 1
ATOM 562 C CA . GLY A 1 72 ? 0.258 -7.676 -6.106 1.00 72.50 72 GLY A CA 1
ATOM 563 C C . GLY A 1 72 ? -0.279 -7.332 -4.715 1.00 72.50 72 GLY A C 1
ATOM 564 O O . GLY A 1 72 ? -1.350 -7.817 -4.352 1.00 72.50 72 GLY A O 1
ATOM 565 N N . GLU A 1 73 ? 0.434 -6.489 -3.970 1.00 67.25 73 GLU A N 1
ATOM 566 C CA . GLU A 1 73 ? 0.063 -6.036 -2.625 1.00 67.25 73 GLU A CA 1
ATOM 567 C C . GLU A 1 73 ? -1.019 -4.938 -2.669 1.00 67.25 73 GLU A C 1
ATOM 569 O O . GLU A 1 73 ? -2.002 -5.003 -1.927 1.00 67.25 73 GLU A O 1
ATOM 574 N N . ASP A 1 74 ? -0.919 -4.010 -3.628 1.00 61.03 74 ASP A N 1
ATOM 575 C CA . ASP A 1 74 ? -1.803 -2.841 -3.747 1.00 61.03 74 ASP A CA 1
ATOM 576 C C . ASP A 1 74 ? -3.037 -3.025 -4.648 1.00 61.03 74 ASP A 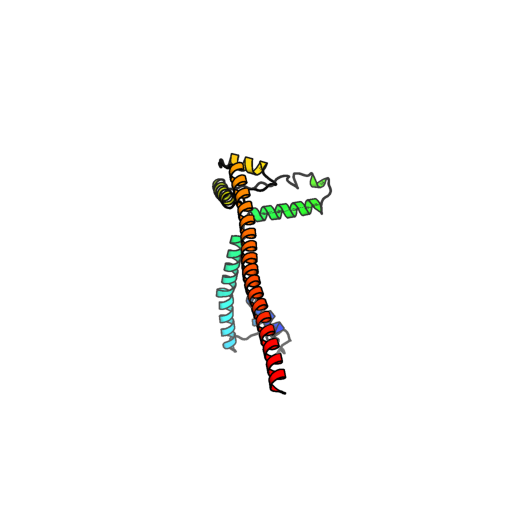C 1
ATOM 578 O O . ASP A 1 74 ? -3.913 -2.152 -4.688 1.00 61.03 74 ASP A O 1
ATOM 582 N N . ASN A 1 75 ? -3.188 -4.155 -5.352 1.00 63.41 75 ASN A N 1
ATOM 583 C CA . ASN A 1 75 ? -4.401 -4.470 -6.124 1.00 63.41 75 ASN A CA 1
ATOM 584 C C . ASN A 1 75 ? -5.575 -4.881 -5.212 1.00 63.41 75 ASN A C 1
ATOM 586 O O . ASN A 1 75 ? -6.198 -5.938 -5.361 1.00 63.41 75 ASN A O 1
ATOM 590 N N . ASN A 1 76 ? -5.888 -4.026 -4.241 1.00 74.81 76 ASN A N 1
ATOM 591 C CA . ASN A 1 76 ? -6.977 -4.205 -3.308 1.00 74.81 76 ASN A CA 1
ATOM 592 C C . ASN A 1 76 ? -8.196 -3.391 -3.755 1.00 74.81 76 ASN A C 1
ATOM 594 O O . ASN A 1 76 ? -8.231 -2.158 -3.708 1.00 74.81 76 ASN A O 1
ATOM 598 N N . ARG A 1 77 ? -9.258 -4.106 -4.137 1.00 80.06 77 ARG A N 1
ATOM 599 C CA . ARG A 1 77 ? -10.551 -3.516 -4.508 1.00 80.06 77 ARG A CA 1
ATOM 600 C C . ARG A 1 77 ? -11.129 -2.630 -3.399 1.00 80.06 77 ARG A C 1
ATOM 602 O O . ARG A 1 77 ? -11.844 -1.680 -3.711 1.00 80.06 77 ARG A O 1
ATOM 609 N N . VAL A 1 78 ? -10.832 -2.925 -2.132 1.00 83.25 78 VAL A N 1
ATOM 610 C CA . VAL A 1 78 ? -11.254 -2.097 -0.995 1.00 83.25 78 VAL A CA 1
ATOM 611 C C . VAL A 1 78 ? -10.549 -0.744 -1.034 1.00 83.25 78 VAL A C 1
ATOM 613 O O . VAL A 1 78 ? -11.234 0.275 -1.016 1.00 83.25 78 VAL A O 1
ATOM 616 N N . SER A 1 79 ? -9.221 -0.719 -1.190 1.00 83.06 79 SER A N 1
ATOM 617 C CA . SER A 1 79 ? -8.440 0.522 -1.305 1.00 83.06 79 SER A CA 1
ATOM 618 C C . SER A 1 79 ? -8.932 1.396 -2.459 1.00 83.06 79 SER A C 1
ATOM 620 O O . SER A 1 79 ? -9.128 2.596 -2.282 1.00 83.06 79 SER A O 1
ATOM 622 N N . TYR A 1 80 ? -9.247 0.789 -3.609 1.00 86.25 80 TYR A N 1
ATOM 623 C CA . TYR A 1 80 ? -9.853 1.502 -4.738 1.00 86.25 80 TYR A CA 1
ATOM 624 C C . TYR A 1 80 ? -11.191 2.168 -4.374 1.00 86.25 80 TYR A C 1
ATOM 626 O O . TYR A 1 80 ? -11.427 3.322 -4.729 1.00 86.25 80 TYR A O 1
ATOM 634 N N . LEU A 1 81 ? -12.086 1.458 -3.679 1.00 87.94 81 LEU A N 1
ATOM 635 C CA . LEU A 1 81 ? -13.396 2.002 -3.307 1.00 87.94 81 LEU A CA 1
ATOM 636 C C . LEU A 1 81 ? -13.286 3.099 -2.246 1.00 87.94 81 LEU A C 1
ATOM 638 O O . LEU A 1 81 ? -14.030 4.073 -2.329 1.00 87.94 81 LEU A O 1
ATOM 642 N N . VAL A 1 82 ? -12.351 2.964 -1.302 1.00 88.19 82 VAL A N 1
ATOM 643 C CA . VAL A 1 82 ? -12.056 3.992 -0.295 1.00 88.19 82 VAL A CA 1
ATOM 644 C C . VAL A 1 82 ? -11.540 5.261 -0.969 1.00 88.19 82 VAL A C 1
ATOM 646 O O . VAL A 1 82 ? -12.140 6.317 -0.790 1.00 88.19 82 VAL A O 1
ATOM 649 N N . GLN A 1 83 ? -10.520 5.154 -1.825 1.00 88.44 83 GLN A N 1
ATOM 650 C CA . GLN A 1 83 ? -9.989 6.301 -2.573 1.00 88.44 83 GLN A CA 1
ATOM 651 C C . GLN A 1 83 ? -11.062 6.945 -3.455 1.00 88.44 83 GLN A C 1
ATOM 653 O O . GLN A 1 83 ? -11.183 8.165 -3.531 1.00 88.44 83 GLN A O 1
ATOM 658 N N . LYS A 1 84 ? -11.901 6.130 -4.104 1.00 89.00 84 LYS A N 1
ATOM 659 C CA . LYS A 1 84 ? -13.024 6.633 -4.895 1.00 89.00 84 LYS A CA 1
ATOM 660 C C . LYS A 1 84 ? -14.025 7.412 -4.037 1.00 89.00 84 LYS A C 1
ATOM 662 O O . LYS A 1 84 ? -14.513 8.444 -4.490 1.00 89.00 84 LYS A O 1
ATOM 667 N N . ALA A 1 85 ? -14.354 6.924 -2.841 1.00 88.94 85 ALA A N 1
ATOM 668 C CA . ALA A 1 85 ? -15.265 7.602 -1.921 1.00 88.94 85 ALA A CA 1
ATOM 669 C C . ALA A 1 85 ? -14.674 8.924 -1.410 1.00 88.94 85 ALA A C 1
ATOM 671 O O . ALA A 1 85 ? -15.382 9.925 -1.365 1.00 88.94 85 ALA A O 1
ATOM 672 N N . GLU A 1 86 ? -13.378 8.939 -1.097 1.00 90.56 86 GLU A N 1
ATOM 673 C CA . GLU A 1 86 ? -12.646 10.134 -0.673 1.00 90.56 86 GLU A CA 1
ATOM 674 C C . GLU A 1 86 ? -12.661 11.219 -1.758 1.00 90.56 86 GLU A C 1
ATOM 676 O O . GLU A 1 86 ? -13.103 12.339 -1.504 1.00 90.56 86 GLU A O 1
ATOM 681 N N . ILE A 1 87 ? -12.301 10.862 -2.996 1.00 90.38 87 ILE A N 1
ATOM 682 C CA . ILE A 1 87 ? -12.335 11.787 -4.138 1.00 90.38 87 ILE A CA 1
ATOM 683 C C . ILE A 1 87 ? -13.761 12.298 -4.390 1.00 90.38 87 ILE A C 1
ATOM 685 O O . ILE A 1 87 ? -13.963 13.480 -4.664 1.00 90.38 87 ILE A O 1
ATOM 689 N N . LEU A 1 88 ? -14.774 11.428 -4.296 1.00 88.31 88 LEU A N 1
ATOM 690 C CA . LEU A 1 88 ? -16.172 11.839 -4.460 1.00 88.31 88 LEU A CA 1
ATOM 691 C C . LEU A 1 88 ? -16.608 12.834 -3.378 1.00 88.31 88 LEU A C 1
ATOM 693 O O . LEU A 1 88 ? -17.253 13.827 -3.713 1.00 88.31 88 LEU A O 1
ATOM 697 N N . ALA A 1 89 ? -16.228 12.606 -2.119 1.00 88.56 89 ALA A N 1
ATOM 698 C CA . ALA A 1 89 ? -16.522 13.515 -1.015 1.00 88.56 89 ALA A CA 1
ATOM 699 C C . ALA A 1 89 ? -15.822 14.873 -1.194 1.00 88.56 89 ALA A C 1
ATOM 701 O O . ALA A 1 89 ? -16.423 15.917 -0.935 1.00 88.56 89 ALA A O 1
ATOM 702 N N . GLU A 1 90 ? -14.582 14.880 -1.691 1.00 90.75 90 GLU A N 1
ATOM 703 C CA . GLU A 1 90 ? -13.845 16.108 -1.995 1.00 90.75 90 GLU A CA 1
ATOM 704 C C . GLU A 1 90 ? -14.530 16.915 -3.111 1.00 90.75 90 GLU A C 1
ATOM 706 O O . GLU A 1 90 ? -14.773 18.118 -2.965 1.00 90.75 90 GLU A O 1
ATOM 711 N N . ILE A 1 91 ? -14.924 16.248 -4.201 1.00 88.19 91 ILE A N 1
ATOM 712 C CA . ILE A 1 91 ? -15.690 16.865 -5.293 1.00 88.19 91 ILE A CA 1
ATOM 713 C C . ILE A 1 91 ? -17.010 17.441 -4.767 1.00 88.19 91 ILE A C 1
ATOM 715 O O . ILE A 1 91 ? -17.361 18.584 -5.076 1.00 88.19 91 ILE A O 1
ATOM 719 N N . GLU A 1 92 ? -17.736 16.672 -3.956 1.00 85.44 92 GLU A N 1
ATOM 720 C CA . GLU A 1 92 ? -19.014 17.082 -3.381 1.00 85.44 92 GLU A CA 1
ATOM 721 C C . GLU A 1 92 ? -18.884 18.317 -2.484 1.00 85.44 92 GLU A C 1
ATOM 723 O O . GLU A 1 92 ? -19.747 19.206 -2.530 1.00 85.44 92 GLU A O 1
ATOM 728 N N . LEU A 1 93 ? -17.831 18.375 -1.667 1.00 86.31 93 LEU A N 1
ATOM 729 C CA . LEU A 1 93 ? -17.629 19.435 -0.689 1.00 86.31 93 LEU A CA 1
ATOM 730 C C . LEU A 1 93 ? -17.115 20.729 -1.328 1.00 86.31 93 LEU A C 1
ATOM 732 O O . LEU A 1 93 ? -17.604 21.802 -0.970 1.00 86.31 93 LEU A O 1
ATOM 736 N N . PHE A 1 94 ? -16.164 20.640 -2.263 1.00 90.44 94 PHE A N 1
ATOM 737 C CA . PHE A 1 94 ? -15.427 21.810 -2.755 1.00 90.44 94 PHE A CA 1
ATOM 738 C C . PHE A 1 94 ? -15.837 22.295 -4.147 1.00 90.44 94 PHE A C 1
ATOM 740 O O . PHE A 1 94 ? -15.663 23.477 -4.444 1.00 90.44 94 PHE A O 1
ATOM 747 N N . TYR A 1 95 ? -16.388 21.429 -5.001 1.00 85.00 95 TYR A N 1
ATOM 748 C CA . TYR A 1 95 ? -16.530 21.732 -6.430 1.00 85.00 95 TYR A CA 1
ATOM 749 C C . TYR A 1 95 ? -17.979 21.801 -6.931 1.00 85.00 95 TYR A C 1
ATOM 751 O O . TYR A 1 95 ? -18.199 22.203 -8.074 1.00 85.00 95 TYR A O 1
ATOM 759 N N . LEU A 1 96 ? -18.978 21.450 -6.109 1.00 87.12 96 LEU A N 1
ATOM 760 C CA . LEU A 1 96 ? -20.376 21.345 -6.547 1.00 87.12 96 LEU A CA 1
ATOM 761 C C . LEU A 1 96 ? -21.353 22.262 -5.810 1.00 87.12 96 LEU A C 1
ATOM 763 O O . LEU A 1 96 ? -21.286 22.459 -4.598 1.00 87.12 96 LEU A O 1
ATOM 767 N N . LEU A 1 97 ? -22.344 22.760 -6.558 1.00 86.81 97 LEU A N 1
ATOM 768 C CA . LEU A 1 97 ? -23.462 23.525 -6.007 1.00 86.81 97 LEU A CA 1
ATOM 769 C C . LEU A 1 97 ? -24.474 22.609 -5.288 1.00 86.81 97 LEU A C 1
ATOM 771 O O . LEU A 1 97 ? -24.671 21.459 -5.697 1.00 86.81 97 LEU A O 1
ATOM 775 N N . PRO A 1 98 ? -25.233 23.124 -4.295 1.00 80.94 98 PRO A N 1
ATOM 776 C CA . PRO A 1 98 ? -26.185 22.327 -3.509 1.00 80.94 98 PRO A CA 1
ATOM 777 C C . PRO A 1 98 ? -27.247 21.576 -4.326 1.00 80.94 98 PRO A C 1
ATOM 779 O O . PRO A 1 98 ? -27.810 20.587 -3.862 1.00 80.94 98 PRO A O 1
ATOM 782 N N . HIS A 1 99 ? -27.568 22.045 -5.535 1.00 83.75 99 HIS A N 1
ATOM 783 C CA . HIS A 1 99 ? -28.516 21.359 -6.411 1.00 83.75 99 HIS A CA 1
ATOM 784 C C . HIS A 1 99 ? -27.889 20.181 -7.174 1.00 83.75 99 HIS A C 1
ATOM 786 O O . HIS A 1 99 ? -28.591 19.208 -7.427 1.00 83.75 99 HIS A O 1
ATOM 792 N N . GLN A 1 100 ? -26.597 20.247 -7.518 1.00 81.56 100 GLN A N 1
ATOM 793 C CA . GLN A 1 100 ? -25.885 19.196 -8.261 1.00 81.56 100 GLN A CA 1
ATOM 794 C C . GLN A 1 100 ? -25.614 17.985 -7.368 1.00 81.56 100 GLN A C 1
ATOM 796 O O . GLN A 1 100 ? -25.747 16.849 -7.805 1.00 81.56 100 GLN A O 1
ATOM 801 N N . ARG A 1 101 ? -25.351 18.238 -6.082 1.00 78.81 101 ARG A N 1
ATOM 802 C CA . ARG A 1 101 ? -25.171 17.219 -5.040 1.00 78.81 101 ARG A CA 1
ATOM 803 C C . ARG A 1 101 ? -26.354 16.255 -4.896 1.00 78.81 101 ARG A C 1
ATOM 805 O O . ARG A 1 101 ? -26.183 15.115 -4.498 1.00 78.81 101 ARG A O 1
ATOM 812 N N . ARG A 1 102 ? -27.570 16.700 -5.224 1.00 79.88 102 ARG A N 1
ATOM 813 C CA . ARG A 1 102 ? -28.797 15.895 -5.081 1.00 79.88 102 ARG A CA 1
ATOM 814 C C . ARG A 1 102 ? -29.076 14.977 -6.274 1.00 79.88 102 ARG A C 1
ATOM 816 O O . ARG A 1 102 ? -30.095 14.290 -6.286 1.00 79.88 102 ARG A O 1
ATOM 823 N N . TRP A 1 103 ? -28.215 14.969 -7.291 1.00 82.81 103 TRP A N 1
ATOM 824 C CA . TRP A 1 103 ? -28.360 14.072 -8.435 1.00 82.81 103 TRP A CA 1
ATOM 825 C C . TRP A 1 103 ? -27.795 12.691 -8.117 1.00 82.81 103 TRP A C 1
ATOM 827 O O . TRP A 1 103 ? -26.620 12.422 -8.351 1.00 82.81 103 TRP A O 1
ATOM 837 N N . GLN A 1 104 ? -28.671 11.797 -7.653 1.00 78.62 104 GLN A N 1
ATOM 838 C CA . GLN A 1 104 ? -28.328 10.410 -7.306 1.00 78.62 104 GLN A CA 1
ATOM 839 C C . GLN A 1 104 ? -27.659 9.636 -8.451 1.00 78.62 104 GLN A C 1
ATOM 841 O O . GLN A 1 104 ? -26.851 8.745 -8.210 1.00 78.62 104 GLN A O 1
ATOM 846 N N . THR A 1 105 ? -27.954 9.988 -9.706 1.00 81.81 105 THR A N 1
ATOM 847 C CA . THR A 1 105 ? -27.319 9.378 -10.882 1.00 81.81 105 THR A CA 1
ATOM 848 C C . THR A 1 105 ? -25.822 9.693 -10.973 1.00 81.81 105 THR A C 1
ATOM 850 O O . THR A 1 105 ? -25.077 8.926 -11.575 1.00 81.81 105 THR A O 1
ATOM 853 N N . TRP A 1 106 ? -25.380 10.831 -10.428 1.00 77.94 106 TRP A N 1
ATOM 854 C CA . TRP A 1 106 ? -23.981 11.278 -10.463 1.00 77.94 106 TRP A CA 1
ATOM 855 C C . TRP A 1 106 ? -23.273 11.045 -9.124 1.00 77.94 106 TRP A C 1
ATOM 857 O O . TRP A 1 106 ? -22.093 10.706 -9.122 1.00 77.94 106 TRP A O 1
ATOM 867 N N . PHE A 1 107 ? -24.001 11.167 -8.010 1.00 80.69 107 PHE A N 1
ATOM 868 C CA . PHE A 1 107 ? -23.505 10.954 -6.650 1.00 80.69 107 PHE A CA 1
ATOM 869 C C . PHE A 1 107 ? -24.379 9.915 -5.946 1.00 80.69 107 PHE A C 1
ATOM 871 O O . PHE A 1 107 ? -25.434 10.263 -5.409 1.00 80.69 107 PHE A O 1
ATOM 878 N N . PRO A 1 108 ? -23.997 8.626 -5.994 1.00 76.38 108 PRO A N 1
ATOM 879 C CA . PRO A 1 108 ? -24.745 7.588 -5.308 1.00 76.38 108 PRO A CA 1
ATOM 880 C C . PRO A 1 108 ? -24.618 7.762 -3.793 1.00 76.38 108 PRO A C 1
ATOM 882 O O . PRO A 1 108 ? -23.538 8.040 -3.280 1.00 76.38 108 PRO A O 1
ATOM 885 N N . GLU A 1 109 ? -25.717 7.538 -3.077 1.00 79.56 109 GLU A N 1
ATOM 886 C CA . GLU A 1 109 ? -25.748 7.604 -1.609 1.00 79.56 109 GLU A CA 1
ATOM 887 C C . GLU A 1 109 ? -24.962 6.452 -0.959 1.00 79.56 109 GLU A C 1
ATOM 889 O O . GLU A 1 109 ? -24.426 6.594 0.136 1.00 79.56 109 GLU A O 1
ATOM 894 N N . VAL A 1 110 ? -24.869 5.306 -1.644 1.00 82.25 110 VAL A N 1
ATOM 895 C CA . VAL A 1 110 ? -24.189 4.102 -1.153 1.00 82.25 110 VAL A CA 1
ATOM 896 C C . VAL A 1 110 ? -23.291 3.492 -2.226 1.00 82.25 110 VAL A C 1
ATOM 898 O O . VAL A 1 110 ? -23.641 3.436 -3.406 1.00 82.25 110 VAL A O 1
ATOM 901 N N . ILE A 1 111 ? -22.129 2.989 -1.807 1.00 82.62 111 ILE A N 1
ATOM 902 C CA . ILE A 1 111 ? -21.198 2.246 -2.659 1.00 82.62 111 ILE A CA 1
ATOM 903 C C . ILE A 1 111 ? -21.268 0.771 -2.265 1.00 82.62 111 ILE A C 1
ATOM 905 O O . ILE A 1 111 ? -20.981 0.403 -1.129 1.00 82.62 111 ILE A O 1
ATOM 909 N N . HIS A 1 112 ? -21.645 -0.087 -3.210 1.00 82.56 112 HIS A N 1
ATOM 910 C CA . HIS A 1 112 ? -21.746 -1.522 -2.962 1.00 82.56 112 HIS A CA 1
ATOM 911 C C . HIS A 1 112 ? -20.379 -2.207 -3.063 1.00 82.56 112 HIS A C 1
ATOM 913 O O . HIS A 1 112 ? -19.688 -2.099 -4.080 1.00 82.56 112 HIS A O 1
ATOM 919 N N . TYR A 1 113 ? -20.034 -2.980 -2.034 1.00 83.50 113 TYR A N 1
ATOM 920 C CA . TYR A 1 113 ? -18.900 -3.897 -2.037 1.00 83.50 113 TYR A CA 1
ATOM 921 C C . TYR A 1 113 ? -19.393 -5.329 -1.839 1.00 83.50 113 TYR A C 1
ATOM 923 O O . TYR A 1 113 ? -20.226 -5.594 -0.976 1.00 83.50 113 TYR A O 1
ATOM 931 N N . TYR A 1 114 ? -18.878 -6.246 -2.655 1.00 83.50 114 TYR A N 1
ATOM 932 C CA . TYR A 1 114 ? -19.147 -7.671 -2.508 1.00 83.50 114 TYR A CA 1
ATOM 933 C C . TYR A 1 114 ? -18.013 -8.289 -1.705 1.00 83.50 114 TYR A C 1
ATOM 935 O O . TYR A 1 114 ? -16.864 -8.265 -2.148 1.00 83.50 114 TYR A O 1
ATOM 943 N N . ALA A 1 115 ? -18.352 -8.843 -0.548 1.00 84.25 115 ALA A N 1
ATOM 944 C CA . ALA A 1 115 ? -17.433 -9.582 0.296 1.00 84.25 115 ALA A CA 1
ATOM 945 C C . ALA A 1 115 ? -17.806 -11.069 0.288 1.00 84.25 115 ALA A C 1
ATOM 947 O O . ALA A 1 115 ? -18.984 -11.427 0.233 1.00 84.25 115 ALA A O 1
ATOM 948 N N . ASP A 1 116 ? -16.791 -11.925 0.314 1.00 88.50 116 ASP A N 1
ATOM 949 C CA . ASP A 1 116 ? -16.972 -13.366 0.450 1.00 88.50 116 ASP A CA 1
ATOM 950 C C . ASP A 1 116 ? -17.369 -13.700 1.894 1.00 88.50 116 ASP A C 1
ATOM 952 O O . ASP A 1 116 ? -16.655 -13.343 2.829 1.00 88.50 116 ASP A O 1
ATOM 956 N N . VAL A 1 117 ? -18.505 -14.378 2.066 1.00 87.50 117 VAL A N 1
ATOM 957 C CA . VAL A 1 117 ? -19.105 -14.660 3.381 1.00 87.50 117 VAL A CA 1
ATOM 958 C C . VAL A 1 117 ? -18.155 -15.437 4.292 1.00 87.50 117 VAL A C 1
ATOM 960 O O . VAL A 1 117 ? -18.071 -15.133 5.483 1.00 87.50 117 VAL A O 1
ATOM 963 N N . ASP A 1 118 ? -17.424 -16.415 3.756 1.00 87.44 118 ASP A N 1
ATOM 964 C CA . ASP A 1 118 ? -16.553 -17.273 4.556 1.00 87.44 118 ASP A CA 1
ATOM 965 C C . ASP A 1 118 ? -15.275 -16.535 4.956 1.00 87.44 118 ASP A C 1
ATOM 967 O O . ASP A 1 118 ? -14.885 -16.570 6.125 1.00 87.44 118 ASP A O 1
ATOM 971 N N . LYS A 1 119 ? -14.669 -15.782 4.027 1.00 88.06 119 LYS A N 1
ATOM 972 C CA . LYS A 1 119 ? -13.522 -14.914 4.347 1.00 88.06 119 LYS A CA 1
ATOM 973 C C . LYS A 1 119 ? -13.895 -13.849 5.372 1.00 88.06 119 LYS A C 1
ATOM 975 O O . LYS A 1 119 ? -13.137 -13.612 6.308 1.00 88.06 119 LYS A O 1
ATOM 980 N N . THR A 1 120 ? -15.066 -13.231 5.221 1.00 89.50 120 THR A N 1
ATOM 981 C CA . THR A 1 120 ? -15.560 -12.231 6.170 1.00 89.50 120 THR A CA 1
ATOM 982 C C . THR A 1 120 ? -15.789 -12.843 7.548 1.00 89.50 120 THR A C 1
ATOM 984 O O . THR A 1 120 ? -15.404 -12.233 8.540 1.00 89.50 120 THR A O 1
ATOM 987 N N . ARG A 1 121 ? -16.345 -14.057 7.638 1.00 89.88 121 ARG A N 1
ATOM 988 C CA . ARG A 1 121 ? -16.525 -14.742 8.925 1.00 89.88 121 ARG A CA 1
ATOM 989 C C . ARG A 1 121 ? -15.192 -14.973 9.640 1.00 89.88 121 ARG A C 1
ATOM 991 O O . ARG A 1 121 ? -15.074 -14.622 10.810 1.00 89.88 121 ARG A O 1
ATOM 998 N N . ILE A 1 122 ? -14.196 -15.511 8.930 1.00 88.75 122 ILE A N 1
ATOM 999 C CA . ILE A 1 122 ? -12.856 -15.777 9.481 1.00 88.75 122 ILE A CA 1
ATOM 1000 C C . ILE A 1 122 ? -12.222 -14.488 10.014 1.00 88.75 122 ILE A C 1
ATOM 1002 O O . ILE A 1 122 ? -11.681 -14.472 11.119 1.00 88.75 122 ILE A O 1
ATOM 1006 N N . GLU A 1 123 ? -12.318 -13.405 9.247 1.00 89.50 123 GLU A N 1
ATOM 1007 C CA . GLU A 1 123 ? -11.705 -12.132 9.612 1.00 89.50 123 GLU A CA 1
ATOM 1008 C C . GLU A 1 123 ? -12.392 -11.476 10.813 1.00 89.50 123 GLU A C 1
ATOM 1010 O O . GLU A 1 123 ? -11.725 -10.989 11.720 1.00 89.50 123 GLU A O 1
ATOM 1015 N N . ILE A 1 124 ? -13.723 -11.526 10.888 1.00 89.38 124 ILE A N 1
ATOM 1016 C CA . ILE A 1 124 ? -14.462 -11.012 12.048 1.00 89.38 124 ILE A CA 1
ATOM 1017 C C . ILE A 1 124 ? -14.116 -11.805 13.310 1.00 89.38 124 ILE A C 1
ATOM 1019 O O . ILE A 1 124 ? -13.886 -11.217 14.364 1.00 89.38 124 ILE A O 1
ATOM 1023 N N . GLU A 1 125 ? -14.021 -13.133 13.221 1.00 88.19 125 GLU A N 1
ATOM 1024 C CA . GLU A 1 125 ? -13.582 -13.959 14.351 1.00 88.19 125 GLU A CA 1
ATOM 1025 C C . GLU A 1 125 ? -12.151 -13.628 14.800 1.00 88.19 125 GLU A C 1
ATOM 1027 O O . GLU A 1 125 ? -11.868 -13.663 16.000 1.00 88.19 125 GLU A O 1
ATOM 1032 N N . ARG A 1 126 ? -11.253 -13.295 13.861 1.00 90.31 126 ARG A N 1
ATOM 1033 C CA . ARG A 1 126 ? -9.894 -12.815 14.154 1.00 90.31 126 ARG A CA 1
ATOM 1034 C C . ARG A 1 126 ? -9.933 -11.485 14.910 1.00 90.31 126 ARG A C 1
ATOM 1036 O O . ARG A 1 126 ? -9.385 -11.408 16.006 1.00 90.31 126 ARG A O 1
ATOM 1043 N N . LEU A 1 127 ? -10.660 -10.494 14.390 1.00 88.56 127 LEU A N 1
ATOM 1044 C CA . LEU A 1 127 ? -10.818 -9.171 15.012 1.00 88.56 127 LEU A CA 1
ATOM 1045 C C . LEU A 1 127 ? -11.424 -9.257 16.419 1.00 88.56 127 LEU A C 1
ATOM 1047 O O . LEU A 1 127 ? -11.014 -8.536 17.325 1.00 88.56 127 LEU A O 1
ATOM 1051 N N . ILE A 1 128 ? -12.383 -10.163 16.627 1.00 85.25 128 ILE A N 1
ATOM 1052 C CA . ILE A 1 128 ? -12.975 -10.414 17.947 1.00 85.25 128 ILE A CA 1
ATOM 1053 C C . ILE A 1 128 ? -11.928 -10.964 18.923 1.00 85.25 128 ILE A C 1
ATOM 1055 O O . ILE A 1 128 ? -11.868 -10.515 20.066 1.00 85.25 128 ILE A O 1
ATOM 1059 N N . LYS A 1 129 ? -11.103 -11.927 18.492 1.00 84.44 129 LYS A N 1
ATOM 1060 C CA . LYS A 1 129 ? -10.047 -12.520 19.334 1.00 84.44 129 LYS A CA 1
ATOM 1061 C C . LYS A 1 129 ? -8.963 -11.512 19.700 1.00 84.44 129 LYS A C 1
ATOM 1063 O O . LYS A 1 129 ? -8.457 -11.555 20.816 1.00 84.44 129 LYS A O 1
ATOM 1068 N N . GLU A 1 130 ? -8.619 -10.631 18.772 1.00 84.94 130 GLU A N 1
ATOM 1069 C CA . GLU A 1 130 ? -7.607 -9.588 18.967 1.00 84.94 130 GLU A CA 1
ATOM 1070 C C . GLU A 1 130 ? -8.153 -8.366 19.727 1.00 84.94 130 GLU A C 1
ATOM 1072 O O . GLU A 1 130 ? -7.382 -7.534 20.193 1.00 84.94 130 GLU A O 1
ATOM 1077 N N . GLY A 1 131 ? -9.475 -8.280 19.918 1.00 80.94 131 GLY A N 1
ATOM 1078 C CA . GLY A 1 131 ? -10.127 -7.170 20.618 1.00 80.94 131 GLY A CA 1
ATOM 1079 C C . GLY A 1 131 ? -10.295 -5.905 19.768 1.00 80.94 131 GLY A C 1
ATOM 1080 O O . GLY A 1 131 ? -10.675 -4.865 20.300 1.00 80.94 131 GLY A O 1
ATOM 1081 N N . GLU A 1 132 ? -10.055 -5.988 18.459 1.00 83.94 132 GLU A N 1
ATOM 1082 C CA . GLU A 1 132 ? -10.156 -4.877 17.500 1.00 83.94 132 GLU A CA 1
ATOM 1083 C C . GLU A 1 132 ? -11.582 -4.671 16.957 1.00 83.94 132 GLU A C 1
ATOM 1085 O O . GLU A 1 132 ? -11.867 -3.694 16.267 1.00 83.94 132 GLU A O 1
ATOM 1090 N N . TRP A 1 133 ? -12.501 -5.592 17.257 1.00 82.50 133 TRP A N 1
ATOM 1091 C CA . TRP A 1 133 ? -13.862 -5.576 16.720 1.00 82.50 133 TRP A CA 1
ATOM 1092 C C . TRP A 1 133 ? -14.765 -4.470 17.296 1.00 82.50 133 TRP A C 1
ATOM 1094 O O . TRP A 1 133 ? -15.636 -3.961 16.589 1.00 82.50 133 TRP A O 1
ATOM 1104 N N . ASP A 1 134 ? -14.585 -4.076 18.559 1.00 73.00 134 ASP A N 1
ATOM 1105 C CA . ASP A 1 134 ? -15.503 -3.160 19.253 1.00 73.00 134 ASP A CA 1
ATOM 1106 C C . ASP A 1 134 ? -15.286 -1.688 18.828 1.00 73.00 134 ASP A C 1
ATOM 1108 O O . ASP A 1 134 ? -14.578 -0.919 19.486 1.00 73.00 134 ASP A O 1
ATOM 1112 N N . ASN A 1 135 ? -15.950 -1.262 17.746 1.00 72.69 135 ASN A N 1
ATOM 1113 C CA . ASN A 1 135 ? -16.008 0.137 17.313 1.00 72.69 135 ASN A CA 1
ATOM 1114 C C . ASN A 1 135 ? -17.321 0.798 17.773 1.00 72.69 135 ASN A C 1
ATOM 1116 O O . ASN A 1 135 ? -18.424 0.361 17.444 1.00 72.69 135 ASN A O 1
ATOM 1120 N N . LYS A 1 136 ? -17.204 1.907 18.513 1.00 75.06 136 LYS A N 1
ATOM 1121 C CA . LYS A 1 136 ? -18.346 2.642 19.082 1.00 75.06 136 LYS A CA 1
ATOM 1122 C C . LYS A 1 136 ? -19.207 3.368 18.042 1.00 75.06 136 LYS A C 1
ATOM 1124 O O . LYS A 1 136 ? -20.351 3.684 18.351 1.00 75.06 136 LYS A O 1
ATOM 1129 N N . GLU A 1 137 ? -18.689 3.648 16.848 1.00 77.25 137 GLU A N 1
ATOM 1130 C CA . GLU A 1 137 ? -19.392 4.443 15.830 1.00 77.25 137 GLU A CA 1
ATOM 1131 C C . GLU A 1 137 ? -20.444 3.642 15.049 1.00 77.25 137 GLU A C 1
ATOM 1133 O O . GLU A 1 137 ? -21.448 4.211 14.622 1.00 77.25 137 GLU A O 1
ATOM 1138 N N . PHE A 1 138 ? -20.277 2.320 14.905 1.00 79.06 138 PHE A N 1
ATOM 1139 C CA . PHE A 1 138 ? -21.080 1.506 13.976 1.00 79.06 138 PHE A CA 1
ATOM 1140 C C . PHE A 1 138 ? -21.774 0.293 14.617 1.00 79.06 138 PHE A C 1
ATOM 1142 O O . PHE A 1 138 ? -22.067 -0.684 13.927 1.00 79.06 138 PHE A O 1
ATOM 1149 N N . ILE A 1 139 ? -22.103 0.364 15.912 1.00 81.75 139 ILE A N 1
ATOM 1150 C CA . ILE A 1 139 ? -22.661 -0.754 16.705 1.00 81.75 139 ILE A CA 1
ATOM 1151 C C . ILE A 1 139 ? -23.849 -1.445 16.004 1.00 81.75 139 ILE A C 1
ATOM 1153 O O . ILE A 1 139 ? -23.841 -2.656 15.810 1.00 81.75 139 ILE A O 1
ATOM 1157 N N . ASN A 1 140 ? -24.840 -0.680 15.533 1.00 82.88 140 ASN A N 1
ATOM 1158 C CA . ASN A 1 140 ? -26.037 -1.234 14.876 1.00 82.88 140 ASN A CA 1
ATOM 1159 C C . ASN A 1 140 ? -25.706 -1.967 13.557 1.00 82.88 140 ASN A C 1
ATOM 1161 O O . ASN A 1 140 ? -26.340 -2.957 13.201 1.00 82.88 140 ASN A O 1
ATOM 1165 N N . MET A 1 141 ? -24.703 -1.494 12.811 1.00 84.12 141 MET A N 1
ATOM 1166 C CA . MET A 1 141 ? -24.273 -2.157 11.576 1.00 84.12 141 MET A CA 1
ATOM 1167 C C . MET A 1 141 ? -23.495 -3.442 11.883 1.00 84.12 141 MET A C 1
ATOM 1169 O O . MET A 1 141 ? -23.700 -4.447 11.205 1.00 84.12 141 MET A O 1
ATOM 1173 N N . GLN A 1 142 ? -22.663 -3.434 12.928 1.00 85.38 142 GLN A N 1
ATOM 1174 C CA . GLN A 1 142 ? -21.933 -4.615 13.390 1.00 85.38 142 GLN A CA 1
ATOM 1175 C C . GLN A 1 142 ? -22.874 -5.721 13.873 1.00 85.38 142 GLN A C 1
ATOM 1177 O O . GLN A 1 142 ? -22.706 -6.872 13.479 1.00 85.38 142 GLN A O 1
ATOM 1182 N N . GLU A 1 143 ? -23.893 -5.384 14.667 1.00 83.75 143 GLU A N 1
ATOM 1183 C CA . GLU A 1 143 ? -24.892 -6.350 15.143 1.00 83.75 143 GLU A CA 1
ATOM 1184 C C . GLU A 1 143 ? -25.633 -7.018 13.978 1.00 83.75 143 GLU A C 1
ATOM 1186 O O . GLU A 1 143 ? -25.712 -8.245 13.916 1.00 83.75 143 GLU A O 1
ATOM 1191 N N . LYS A 1 144 ? -26.093 -6.226 13.000 1.00 87.38 144 LYS A N 1
ATOM 1192 C CA . LYS A 1 144 ? -26.737 -6.749 11.783 1.00 87.38 144 LYS A CA 1
ATOM 1193 C C . LYS A 1 144 ? -25.807 -7.643 10.970 1.00 87.38 144 LYS A C 1
ATOM 1195 O O . LYS A 1 144 ? -26.244 -8.662 10.446 1.00 87.38 144 LYS A O 1
ATOM 1200 N N . LEU A 1 145 ? -24.532 -7.275 10.858 1.00 88.31 145 LEU A N 1
ATOM 1201 C CA . LEU A 1 145 ? -23.544 -8.068 10.134 1.00 88.31 145 LEU A CA 1
ATOM 1202 C C . LEU A 1 145 ? -23.302 -9.419 10.822 1.00 88.31 145 LEU A C 1
ATOM 1204 O O . LEU A 1 145 ? -23.284 -10.450 10.154 1.00 88.31 145 LEU A O 1
ATOM 1208 N N . LEU A 1 146 ? -23.182 -9.435 12.151 1.00 88.56 146 LEU A N 1
ATOM 1209 C CA . LEU A 1 146 ? -23.042 -10.664 12.938 1.00 88.56 146 LEU A CA 1
ATOM 1210 C C . LEU A 1 146 ? -24.271 -11.571 12.803 1.00 88.56 146 LEU A C 1
ATOM 1212 O O . LEU A 1 146 ? -24.119 -12.782 12.634 1.00 88.56 146 LEU A O 1
ATOM 1216 N N . GLU A 1 147 ? -25.473 -10.987 12.815 1.00 88.00 147 GLU A N 1
ATOM 1217 C CA . GLU A 1 147 ? -26.729 -11.704 12.583 1.00 88.00 147 GLU A CA 1
ATOM 1218 C C . GLU A 1 147 ? -26.760 -12.336 11.182 1.00 88.00 147 GLU A C 1
ATOM 1220 O O . GLU A 1 147 ? -27.014 -13.535 11.050 1.00 88.00 147 GLU A O 1
ATOM 1225 N N . GLN A 1 148 ? -26.425 -11.567 10.138 1.00 87.81 148 GLN A N 1
ATOM 1226 C CA . GLN A 1 148 ? -26.380 -12.061 8.757 1.00 87.81 148 GLN A CA 1
ATOM 1227 C C . GLN A 1 148 ? -25.333 -13.163 8.550 1.00 87.81 148 GLN A C 1
ATOM 1229 O O . GLN A 1 148 ? -25.578 -14.110 7.803 1.00 87.81 148 GLN A O 1
ATOM 1234 N N . LEU A 1 149 ? -24.180 -13.064 9.214 1.00 87.75 149 LEU A N 1
ATOM 1235 C CA . LEU A 1 149 ? -23.099 -14.049 9.123 1.00 87.75 149 LEU A CA 1
ATOM 1236 C C . LEU A 1 149 ? -23.282 -15.251 10.062 1.00 87.75 149 LEU A C 1
ATOM 1238 O O . LEU A 1 149 ? -22.501 -16.207 9.976 1.00 87.75 149 LEU A O 1
ATOM 1242 N N . GLN A 1 150 ? -24.319 -15.215 10.909 1.00 85.25 150 GLN A N 1
ATOM 1243 C CA . GLN A 1 150 ? -24.655 -16.218 11.925 1.00 85.25 150 GLN A CA 1
ATOM 1244 C C . GLN A 1 150 ? -23.535 -16.442 12.956 1.00 85.25 150 GLN A C 1
ATOM 1246 O O . GLN A 1 150 ? -23.346 -17.549 13.464 1.00 85.25 150 GLN A O 1
ATOM 1251 N N . ILE A 1 151 ? -22.788 -15.385 13.282 1.00 80.94 151 ILE A N 1
ATOM 1252 C CA . ILE A 1 151 ? -21.702 -15.426 14.265 1.00 80.94 151 ILE A CA 1
ATOM 1253 C C . ILE A 1 151 ? -22.295 -15.175 15.652 1.00 80.94 151 ILE A C 1
ATOM 1255 O O . ILE A 1 151 ? -22.904 -14.137 15.909 1.00 80.94 151 ILE A O 1
ATOM 1259 N N . LYS A 1 152 ? -22.103 -16.117 16.581 1.00 71.12 152 LYS A N 1
ATOM 1260 C CA . LYS A 1 152 ? -22.485 -15.924 17.986 1.00 71.12 152 LYS A CA 1
ATOM 1261 C C . LYS A 1 152 ? -21.450 -15.040 18.681 1.00 71.12 152 LYS A C 1
ATOM 1263 O O . LYS A 1 152 ? -20.432 -15.535 19.149 1.00 71.12 152 LYS A O 1
ATOM 1268 N N . TYR A 1 153 ? -21.732 -13.744 18.761 1.00 66.19 153 TYR A N 1
ATOM 1269 C CA . TYR A 1 153 ? -20.936 -12.767 19.502 1.00 66.19 153 TYR A CA 1
ATOM 1270 C C . TYR A 1 153 ? -21.745 -12.229 20.684 1.00 66.19 153 TYR A C 1
ATOM 1272 O O . TYR A 1 153 ? -22.864 -11.755 20.501 1.00 66.19 153 TYR A O 1
ATOM 1280 N N . ASN A 1 154 ? -21.197 -12.316 21.899 1.00 62.81 154 ASN A N 1
ATOM 1281 C CA . ASN A 1 154 ? -21.815 -11.749 23.095 1.00 62.81 154 ASN A CA 1
ATOM 1282 C C . ASN A 1 154 ? -21.043 -10.486 23.523 1.00 62.81 154 ASN A C 1
ATOM 1284 O O . ASN A 1 154 ? -20.030 -10.604 24.219 1.00 62.81 154 ASN A O 1
ATOM 1288 N N . PRO A 1 155 ? -21.501 -9.279 23.141 1.00 59.28 155 PRO A N 1
ATOM 1289 C CA . PRO A 1 155 ? -20.770 -8.037 23.404 1.00 59.28 155 PRO A CA 1
ATOM 1290 C C . PRO A 1 155 ? -20.568 -7.774 24.905 1.00 59.28 155 PRO A C 1
ATOM 1292 O O . PRO A 1 155 ? -19.560 -7.201 25.313 1.00 59.28 155 PRO A O 1
ATOM 1295 N N . ASN A 1 156 ? -21.479 -8.252 25.761 1.00 59.06 156 ASN A N 1
ATOM 1296 C CA . ASN A 1 156 ? -21.396 -8.032 27.207 1.00 59.06 156 ASN A CA 1
ATOM 1297 C C . ASN A 1 156 ? -20.238 -8.782 27.876 1.00 59.06 156 ASN A C 1
ATOM 1299 O O . ASN A 1 156 ? -19.682 -8.301 28.865 1.00 59.06 156 ASN A O 1
ATOM 1303 N N . GLU A 1 157 ? -19.871 -9.951 27.357 1.00 60.28 157 GLU A N 1
ATOM 1304 C CA . GLU A 1 157 ? -18.797 -10.764 27.924 1.00 60.28 157 GLU A CA 1
ATOM 1305 C C . GLU A 1 157 ? -17.431 -10.175 27.558 1.00 60.28 157 GLU A C 1
ATOM 1307 O O . GLU A 1 157 ? -16.588 -9.965 28.431 1.00 60.28 157 GLU A O 1
ATOM 1312 N N . ASN A 1 158 ? -17.262 -9.756 26.304 1.00 59.00 158 ASN A N 1
ATOM 1313 C CA . ASN A 1 158 ? -16.023 -9.138 25.835 1.00 59.00 158 ASN A CA 1
ATOM 1314 C C . ASN A 1 158 ? -15.815 -7.728 26.391 1.00 59.00 158 ASN A C 1
ATOM 1316 O O . ASN A 1 158 ? -14.704 -7.400 26.801 1.00 59.00 158 ASN A O 1
ATOM 1320 N N . MET A 1 159 ? -16.876 -6.928 26.552 1.00 60.50 159 MET A N 1
ATOM 1321 C CA . MET A 1 159 ? -16.778 -5.636 27.239 1.00 60.50 159 MET A CA 1
ATOM 1322 C C . MET A 1 159 ? -16.338 -5.802 28.705 1.00 60.50 159 MET A C 1
ATOM 1324 O O . MET A 1 159 ? -15.603 -4.966 29.241 1.00 60.50 159 MET A O 1
ATOM 1328 N N . ALA A 1 160 ? -16.759 -6.885 29.369 1.00 61.16 160 ALA A N 1
ATOM 1329 C CA . ALA A 1 160 ? -16.301 -7.214 30.716 1.00 61.16 160 ALA A CA 1
ATOM 1330 C C . ALA A 1 160 ? -14.826 -7.652 30.730 1.00 61.16 160 ALA A C 1
ATOM 1332 O O . ALA A 1 160 ? -14.098 -7.280 31.653 1.00 61.16 160 ALA A O 1
ATOM 1333 N N . ILE A 1 161 ? -14.370 -8.387 29.711 1.00 68.50 161 ILE A N 1
ATOM 1334 C CA . ILE A 1 161 ? -12.963 -8.783 29.541 1.00 68.50 161 ILE A CA 1
ATOM 1335 C C . ILE A 1 161 ? -12.079 -7.562 29.242 1.00 68.50 161 ILE A C 1
ATOM 1337 O O . ILE A 1 161 ? -11.085 -7.368 29.934 1.00 68.50 161 ILE A O 1
ATOM 1341 N N . LEU A 1 162 ? -12.468 -6.674 28.321 1.00 65.50 162 LEU A N 1
ATOM 1342 C CA . LEU A 1 162 ? -11.743 -5.435 27.999 1.00 65.50 162 LEU A CA 1
ATOM 1343 C C . LEU A 1 162 ? -11.627 -4.497 29.205 1.00 65.50 162 LEU A C 1
ATOM 1345 O O . LEU A 1 162 ? -10.553 -3.967 29.494 1.00 65.50 162 LEU A O 1
ATOM 1349 N N . LYS A 1 163 ? -12.712 -4.327 29.974 1.00 71.31 163 LYS A N 1
ATOM 1350 C CA . LYS A 1 163 ? -12.656 -3.565 31.231 1.00 71.31 163 LYS A CA 1
ATOM 1351 C C . LYS A 1 163 ? -11.672 -4.187 32.220 1.00 71.31 163 LYS A C 1
ATOM 1353 O O . LYS A 1 163 ? -10.907 -3.448 32.835 1.00 71.31 163 LYS A O 1
ATOM 1358 N N . LYS A 1 164 ? -11.656 -5.518 32.354 1.00 78.62 164 LYS A N 1
ATOM 1359 C CA . LYS A 1 164 ? -10.687 -6.226 33.206 1.00 78.62 164 LYS A CA 1
ATOM 1360 C C . LYS A 1 164 ? -9.248 -6.066 32.701 1.00 78.62 164 LYS A C 1
ATOM 1362 O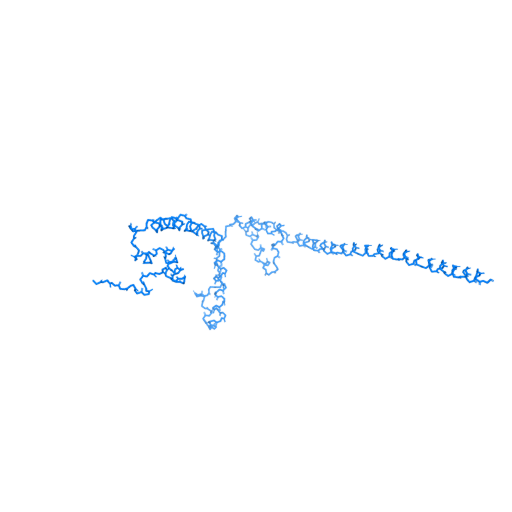 O . LYS A 1 164 ? -8.376 -5.808 33.520 1.00 78.62 164 LYS A O 1
ATOM 1367 N N . LEU A 1 165 ? -9.009 -6.138 31.391 1.00 77.88 165 LEU A N 1
ATOM 1368 C CA . LEU A 1 165 ? -7.689 -5.937 30.779 1.00 77.88 165 LEU A CA 1
ATOM 1369 C C . LEU A 1 165 ? -7.157 -4.517 31.014 1.00 77.88 165 LEU A C 1
ATOM 1371 O O . LEU A 1 165 ? -6.059 -4.357 31.534 1.00 77.88 165 LEU A O 1
ATOM 1375 N N . SER A 1 166 ? -7.971 -3.485 30.768 1.00 73.94 166 SER A N 1
ATOM 1376 C CA . SER A 1 166 ? -7.575 -2.091 31.041 1.00 73.94 166 SER A CA 1
ATOM 1377 C C . SER A 1 166 ? -7.339 -1.806 32.534 1.00 73.94 166 SER A C 1
ATOM 1379 O O . SER A 1 166 ? -6.592 -0.900 32.902 1.00 73.94 166 SER A O 1
ATOM 1381 N N . ALA A 1 167 ? -7.997 -2.560 33.422 1.00 82.50 167 ALA A N 1
ATOM 1382 C CA . ALA A 1 167 ? -7.772 -2.475 34.860 1.00 82.50 167 ALA A CA 1
ATOM 1383 C C . ALA A 1 167 ? -6.471 -3.178 35.278 1.00 82.50 167 ALA A C 1
ATOM 1385 O O . ALA A 1 167 ? -5.797 -2.679 36.176 1.00 82.50 167 ALA A O 1
ATOM 1386 N N . LEU A 1 168 ? -6.115 -4.290 34.623 1.00 81.19 168 LEU A N 1
ATOM 1387 C CA . LEU A 1 168 ? -4.845 -4.996 34.814 1.00 81.19 168 LEU A CA 1
ATOM 1388 C C . LEU A 1 168 ? -3.654 -4.146 34.363 1.00 81.19 168 LEU A C 1
ATOM 1390 O O . LEU A 1 168 ? -2.708 -4.002 35.125 1.00 81.19 168 LEU A O 1
ATOM 1394 N N . GLU A 1 169 ? -3.738 -3.500 33.202 1.00 82.62 169 GLU A N 1
ATOM 1395 C CA . GLU A 1 169 ? -2.681 -2.615 32.685 1.00 82.62 169 GLU A CA 1
ATOM 1396 C C . GLU A 1 169 ? -2.403 -1.431 33.632 1.00 82.62 169 GLU A C 1
ATOM 1398 O O . GLU A 1 169 ? -1.263 -1.132 33.979 1.00 82.62 169 GLU A O 1
ATOM 1403 N N . LYS A 1 170 ? -3.462 -0.815 34.177 1.00 86.88 170 LYS A N 1
ATOM 1404 C CA . LYS A 1 170 ? -3.335 0.233 35.208 1.00 86.88 170 LYS A CA 1
ATOM 1405 C C . LYS A 1 170 ? -2.755 -0.274 36.528 1.00 86.88 170 LYS A C 1
ATOM 1407 O O . LYS A 1 170 ? -2.267 0.535 37.320 1.00 86.88 170 LYS A O 1
ATOM 1412 N N . LEU A 1 171 ? -2.905 -1.563 36.825 1.00 85.19 171 LEU A N 1
ATOM 1413 C CA . LEU A 1 171 ? -2.334 -2.178 38.020 1.00 85.19 171 LEU A CA 1
ATOM 1414 C C . LEU A 1 171 ? -0.834 -2.425 37.825 1.00 85.19 171 LEU A C 1
ATOM 1416 O O . LEU A 1 171 ? -0.063 -2.149 38.739 1.00 85.19 171 LEU A O 1
ATOM 1420 N N . ASP A 1 172 ? -0.441 -2.856 36.629 1.00 86.50 172 ASP A N 1
ATOM 1421 C CA . ASP A 1 172 ? 0.947 -3.106 36.237 1.00 86.50 172 ASP A CA 1
ATOM 1422 C C . ASP A 1 172 ? 1.785 -1.816 36.275 1.00 86.50 172 ASP A C 1
ATOM 1424 O O . ASP A 1 172 ? 2.795 -1.741 36.972 1.00 86.50 172 ASP A O 1
ATOM 1428 N N . GLU A 1 173 ? 1.279 -0.717 35.700 1.00 86.88 173 GLU A N 1
ATOM 1429 C CA . GLU A 1 173 ? 1.940 0.597 35.801 1.00 86.88 173 GLU A CA 1
ATOM 1430 C C . GLU A 1 173 ? 2.108 1.090 37.249 1.00 86.88 173 GLU A C 1
ATOM 1432 O O . GLU A 1 173 ? 3.020 1.865 37.564 1.00 86.88 173 GLU A O 1
ATOM 1437 N N . LYS A 1 174 ? 1.173 0.728 38.136 1.00 90.62 174 LYS A N 1
ATOM 1438 C CA . LYS A 1 174 ? 1.261 1.077 39.559 1.00 90.62 174 LYS A CA 1
ATOM 1439 C C . LYS A 1 174 ? 2.304 0.225 40.270 1.00 90.62 174 LYS A C 1
ATOM 1441 O O . LYS A 1 174 ? 2.985 0.766 41.139 1.00 90.62 174 LYS A O 1
ATOM 1446 N N . LEU A 1 175 ? 2.431 -1.048 39.903 1.00 87.81 175 LEU A N 1
ATOM 1447 C CA . LEU A 1 175 ? 3.440 -1.956 40.441 1.00 87.81 175 LEU A CA 1
ATOM 1448 C C . LEU A 1 175 ? 4.851 -1.458 40.095 1.00 87.81 175 LEU A C 1
ATOM 1450 O O . LEU A 1 175 ? 5.664 -1.260 40.992 1.00 87.81 175 LEU A O 1
ATOM 1454 N N . ASP A 1 176 ? 5.076 -1.059 38.843 1.00 82.12 176 ASP A N 1
ATOM 1455 C CA . ASP A 1 176 ? 6.337 -0.463 38.377 1.00 82.12 176 ASP A CA 1
ATOM 1456 C C . ASP A 1 176 ? 6.744 0.812 39.137 1.00 82.12 176 ASP A C 1
ATOM 1458 O O . ASP A 1 176 ? 7.928 1.113 39.335 1.00 82.12 176 ASP A O 1
ATOM 1462 N N . LYS A 1 177 ? 5.760 1.625 39.539 1.00 89.06 177 LYS A N 1
ATOM 1463 C CA . LYS A 1 177 ? 5.998 2.825 40.358 1.00 89.06 177 LYS A CA 1
ATOM 1464 C C . LYS A 1 177 ? 6.337 2.456 41.801 1.00 89.06 177 LYS A C 1
ATOM 1466 O O . LYS A 1 177 ? 7.142 3.158 42.413 1.00 89.06 177 LYS A O 1
ATOM 1471 N N . LEU A 1 178 ? 5.753 1.379 42.321 1.00 86.81 178 LEU A N 1
ATOM 1472 C CA . LEU A 1 178 ? 6.013 0.877 43.667 1.00 86.81 178 LEU A CA 1
ATOM 1473 C C . LEU A 1 178 ? 7.440 0.321 43.783 1.00 86.81 178 LEU A C 1
ATOM 1475 O O . LEU A 1 178 ? 8.168 0.726 44.684 1.00 86.81 178 LEU A O 1
ATOM 1479 N N . ASP A 1 179 ? 7.888 -0.461 42.800 1.00 83.25 179 ASP A N 1
ATOM 1480 C CA . ASP A 1 179 ? 9.256 -1.000 42.738 1.00 83.25 179 ASP A CA 1
ATOM 1481 C C . ASP A 1 179 ? 10.325 0.107 42.712 1.00 83.25 179 ASP A C 1
ATOM 1483 O O . ASP A 1 179 ? 11.436 -0.036 43.232 1.00 83.25 179 ASP A O 1
ATOM 1487 N N . LYS A 1 180 ? 10.013 1.251 42.088 1.00 88.31 180 LYS A N 1
ATOM 1488 C CA . LYS A 1 180 ? 10.899 2.428 42.086 1.00 88.31 180 LYS A CA 1
ATOM 1489 C C . LYS A 1 180 ? 10.957 3.108 43.452 1.00 88.31 180 LYS A C 1
ATOM 1491 O O . LYS A 1 180 ? 12.023 3.605 43.815 1.00 88.31 180 LYS A O 1
ATOM 1496 N N . LEU A 1 181 ? 9.840 3.145 44.181 1.00 85.12 181 LEU A N 1
ATOM 1497 C CA . LEU A 1 181 ? 9.780 3.702 45.533 1.00 85.12 181 LEU A CA 1
ATOM 1498 C C . LEU A 1 181 ? 10.545 2.825 46.525 1.00 85.12 181 LEU A C 1
ATOM 1500 O O . LEU A 1 181 ? 11.344 3.363 47.284 1.00 85.12 181 LEU A O 1
ATOM 1504 N N . GLU A 1 182 ? 10.407 1.502 46.442 1.00 87.81 182 GLU A N 1
ATOM 1505 C CA . GLU A 1 182 ? 11.141 0.562 47.301 1.00 87.81 182 GLU A CA 1
ATOM 1506 C C . GLU A 1 182 ? 12.666 0.714 47.131 1.00 87.81 182 GLU A C 1
ATOM 1508 O O . GLU A 1 182 ? 13.410 0.840 48.103 1.00 87.81 182 GLU A O 1
ATOM 1513 N N . LYS A 1 183 ? 13.150 0.855 45.886 1.00 88.12 183 LYS A N 1
ATOM 1514 C CA . LYS A 1 183 ? 14.574 1.141 45.602 1.00 88.12 183 LYS A CA 1
ATOM 1515 C C . LYS A 1 183 ? 15.052 2.495 46.136 1.00 88.12 183 LYS A C 1
ATOM 1517 O O . LYS A 1 183 ? 16.247 2.671 46.381 1.00 88.12 183 LYS A O 1
ATOM 1522 N N . LEU A 1 184 ? 14.163 3.481 46.230 1.00 85.19 184 LEU A N 1
ATOM 1523 C CA . LEU A 1 184 ? 14.463 4.801 46.792 1.00 85.19 184 LEU A CA 1
ATOM 1524 C C . LEU A 1 184 ? 14.546 4.737 48.316 1.00 85.19 184 LEU A C 1
ATOM 1526 O O . LEU A 1 184 ? 15.466 5.315 48.890 1.00 85.19 184 LEU A O 1
ATOM 1530 N N . GLU A 1 185 ? 13.642 3.993 48.944 1.00 87.06 185 GLU A N 1
ATOM 1531 C CA . GLU A 1 185 ? 13.617 3.757 50.387 1.00 87.06 185 GLU A CA 1
ATOM 1532 C C . GLU A 1 185 ? 14.889 3.022 50.845 1.00 87.06 185 GLU A C 1
ATOM 1534 O O . GLU A 1 185 ? 15.570 3.469 51.767 1.00 87.06 185 GLU A O 1
ATOM 1539 N N . GLU A 1 186 ? 15.327 2.003 50.097 1.00 87.62 186 GLU A N 1
ATOM 1540 C CA . GLU A 1 186 ? 16.577 1.279 50.378 1.00 87.62 186 GLU A CA 1
ATOM 1541 C C . GLU A 1 186 ? 17.832 2.171 50.239 1.00 87.62 186 GLU A C 1
ATOM 1543 O O . GLU A 1 186 ? 18.838 1.988 50.933 1.00 87.62 186 GLU A O 1
ATOM 1548 N N . LYS A 1 187 ? 17.801 3.156 49.328 1.00 90.62 187 LYS A N 1
ATOM 1549 C CA . LYS A 1 187 ? 18.871 4.160 49.196 1.00 90.62 187 LYS A CA 1
ATOM 1550 C C . LYS A 1 187 ? 18.856 5.162 50.345 1.00 90.62 187 LYS A C 1
ATOM 1552 O O . LYS A 1 187 ? 19.933 5.547 50.796 1.00 90.62 187 LYS A O 1
ATOM 1557 N N . LEU A 1 188 ? 17.672 5.572 50.800 1.00 85.31 188 LEU A N 1
ATOM 1558 C CA . LEU A 1 188 ? 17.513 6.484 51.930 1.00 85.31 188 LEU A CA 1
ATOM 1559 C C . LEU A 1 188 ? 18.085 5.855 53.207 1.00 85.31 188 LEU A C 1
ATOM 1561 O O . LEU A 1 188 ? 18.901 6.473 53.882 1.00 85.31 188 LEU A O 1
ATOM 1565 N N . GLU A 1 189 ? 17.791 4.576 53.456 1.00 86.69 189 GLU A N 1
ATOM 1566 C CA . GLU A 1 189 ? 18.308 3.866 54.631 1.00 86.69 189 GLU A CA 1
ATOM 1567 C C . GLU A 1 189 ? 19.845 3.721 54.613 1.00 86.69 189 GLU A C 1
ATOM 1569 O O . GLU A 1 189 ? 20.511 3.759 55.652 1.00 86.69 189 GLU A O 1
ATOM 1574 N N . LYS A 1 190 ? 20.452 3.577 53.425 1.00 89.81 190 LYS A N 1
ATOM 1575 C CA . LYS A 1 190 ? 21.920 3.589 53.272 1.00 89.81 190 LYS A CA 1
ATOM 1576 C C . LYS A 1 190 ? 22.516 4.968 53.565 1.00 89.81 190 LYS A C 1
ATOM 1578 O O . LYS A 1 190 ? 23.627 5.033 54.090 1.00 89.81 190 LYS A O 1
ATOM 1583 N N . LEU A 1 191 ? 21.799 6.043 53.241 1.00 86.00 191 LEU A N 1
ATOM 1584 C CA . LEU A 1 191 ? 22.228 7.417 53.498 1.00 86.00 191 LEU A CA 1
ATOM 1585 C C . LEU A 1 191 ? 22.197 7.739 54.999 1.00 86.00 191 LEU A C 1
ATOM 1587 O O . LEU A 1 191 ? 23.182 8.258 55.520 1.00 86.00 191 LEU A O 1
ATOM 1591 N N . ASP A 1 192 ? 21.137 7.331 55.701 1.00 82.81 192 ASP A N 1
ATOM 1592 C CA . ASP A 1 192 ? 21.008 7.509 57.154 1.00 82.81 192 ASP A CA 1
ATOM 1593 C C . ASP A 1 192 ? 22.155 6.817 57.909 1.00 82.81 192 ASP A C 1
ATOM 1595 O O . ASP A 1 192 ? 22.768 7.385 58.818 1.00 82.81 192 ASP A O 1
ATOM 1599 N N . LYS A 1 193 ? 22.529 5.601 57.483 1.00 89.06 193 LYS A N 1
ATOM 1600 C CA . LYS A 1 193 ? 23.697 4.883 58.026 1.00 89.06 193 LYS A CA 1
ATOM 1601 C C . LYS A 1 193 ? 24.997 5.672 57.824 1.00 89.06 193 LYS A C 1
ATOM 1603 O O . LYS A 1 193 ? 25.850 5.672 58.710 1.00 89.06 193 LYS A O 1
ATOM 1608 N N . LEU A 1 194 ? 25.144 6.383 56.707 1.00 84.31 194 LEU A N 1
ATOM 1609 C CA . LEU A 1 194 ? 26.323 7.201 56.418 1.00 84.31 194 LEU A CA 1
ATOM 1610 C C . LEU A 1 194 ? 26.370 8.468 57.287 1.00 84.31 194 LEU A C 1
ATOM 1612 O O . LEU A 1 194 ? 27.428 8.801 57.816 1.00 84.31 194 LEU A O 1
ATOM 1616 N N . GLU A 1 195 ? 25.223 9.115 57.512 1.00 85.88 195 GLU A N 1
ATOM 1617 C CA . GLU A 1 195 ? 25.114 10.285 58.393 1.00 85.88 195 GLU A CA 1
ATOM 1618 C C . GLU A 1 195 ? 25.453 9.927 59.851 1.00 85.88 195 GLU A C 1
ATOM 1620 O O . GLU A 1 195 ? 26.150 10.670 60.548 1.00 85.88 195 GLU A O 1
ATOM 1625 N N . THR A 1 196 ? 25.013 8.756 60.331 1.00 86.25 196 THR A N 1
ATOM 1626 C CA . THR A 1 196 ? 25.389 8.282 61.677 1.00 86.25 196 THR A CA 1
ATOM 1627 C C . THR A 1 196 ? 26.892 8.028 61.811 1.00 86.25 196 THR A C 1
ATOM 1629 O O . THR A 1 196 ? 27.481 8.342 62.850 1.00 86.25 196 THR A O 1
ATOM 1632 N N . LEU A 1 197 ? 27.533 7.522 60.752 1.00 85.62 197 LEU A N 1
ATOM 1633 C CA . LEU A 1 197 ? 28.978 7.312 60.717 1.00 85.62 197 LEU A CA 1
ATOM 1634 C C . LEU A 1 197 ? 29.731 8.648 60.721 1.00 85.62 197 LEU A C 1
ATOM 1636 O O . LEU A 1 197 ? 30.688 8.802 61.479 1.00 85.62 197 LEU A O 1
ATOM 1640 N N . GLU A 1 198 ? 29.272 9.632 59.950 1.00 87.19 198 GLU A N 1
ATOM 1641 C CA . GLU A 1 198 ? 29.855 10.975 59.924 1.00 87.19 198 GLU A CA 1
ATOM 1642 C C . GLU A 1 198 ? 29.788 11.644 61.304 1.00 87.19 198 GLU A C 1
ATOM 1644 O O . GLU A 1 198 ? 30.810 12.111 61.813 1.00 87.19 198 GLU A O 1
ATOM 1649 N N . LYS A 1 199 ? 28.631 11.583 61.981 1.00 86.94 199 LYS A N 1
ATOM 1650 C CA . LYS A 1 199 ? 28.490 12.075 63.365 1.00 86.94 199 LYS A CA 1
ATOM 1651 C C . LYS A 1 199 ? 29.475 11.394 64.317 1.00 86.94 199 LYS A C 1
ATOM 1653 O O . LYS A 1 199 ? 30.107 12.069 65.131 1.00 86.94 199 LYS A O 1
ATOM 1658 N N . SER A 1 200 ? 29.659 10.077 64.188 1.00 82.31 200 SER A N 1
ATOM 1659 C CA . SER A 1 200 ? 30.625 9.337 65.009 1.00 82.31 200 SER A CA 1
ATOM 1660 C C . SER A 1 200 ? 32.075 9.771 64.744 1.00 82.31 200 SER A C 1
ATOM 1662 O O . SER A 1 200 ? 32.859 9.915 65.683 1.00 82.31 200 SER A O 1
ATOM 1664 N N . HIS A 1 201 ? 32.429 10.063 63.488 1.00 85.06 201 HIS A N 1
ATOM 1665 C CA . HIS A 1 201 ? 33.750 10.573 63.119 1.00 85.06 201 HIS A CA 1
ATOM 1666 C C . HIS A 1 201 ? 33.991 11.980 63.678 1.00 85.06 201 HIS A C 1
ATOM 1668 O O . HIS A 1 201 ? 35.069 12.239 64.215 1.00 85.06 201 HIS A O 1
ATOM 1674 N N . CYS A 1 202 ? 32.994 12.870 63.627 1.00 82.56 202 CYS A N 1
ATOM 1675 C CA . CYS A 1 202 ? 33.085 14.202 64.230 1.00 82.56 202 CYS A CA 1
ATOM 1676 C C . CYS A 1 202 ? 33.322 14.136 65.745 1.00 82.56 202 CYS A C 1
ATOM 1678 O O . CYS A 1 202 ? 34.162 14.869 66.269 1.00 82.56 202 CYS A O 1
ATOM 1680 N N . GLU A 1 203 ? 32.646 13.229 66.458 1.00 84.50 203 GLU A N 1
ATOM 1681 C CA . GLU A 1 203 ? 32.903 13.022 67.888 1.00 84.50 203 GLU A CA 1
ATOM 1682 C C . GLU A 1 203 ? 34.322 12.511 68.169 1.00 84.50 203 GLU A C 1
ATOM 1684 O O . GLU A 1 203 ? 34.940 12.912 69.160 1.00 84.50 203 GLU A O 1
ATOM 1689 N N . ILE A 1 204 ? 34.848 11.620 67.324 1.00 87.25 204 ILE A N 1
ATOM 1690 C CA . ILE A 1 204 ? 36.214 11.098 67.456 1.00 87.25 204 ILE A CA 1
ATOM 1691 C C . ILE A 1 204 ? 37.241 12.213 67.223 1.00 87.25 204 ILE A C 1
ATOM 1693 O O . ILE A 1 204 ? 38.176 12.346 68.014 1.00 87.25 204 ILE A O 1
ATOM 1697 N N . LEU A 1 205 ? 37.052 13.046 66.196 1.00 82.25 205 LEU A N 1
ATOM 1698 C CA . LEU A 1 205 ? 37.920 14.193 65.913 1.00 82.25 205 LEU A CA 1
ATOM 1699 C C . LEU A 1 205 ? 37.929 15.196 67.071 1.00 82.25 205 LEU A C 1
ATOM 1701 O O . LEU A 1 205 ? 39.000 15.567 67.547 1.00 82.25 205 LEU A O 1
ATOM 1705 N N . ALA A 1 206 ? 36.757 15.533 67.615 1.00 82.69 206 ALA A N 1
ATOM 1706 C CA . ALA A 1 206 ? 36.654 16.417 68.775 1.00 82.69 206 ALA A CA 1
ATOM 1707 C C . ALA A 1 206 ? 37.341 15.836 70.030 1.00 82.69 206 ALA A C 1
ATOM 1709 O O . ALA A 1 206 ? 37.867 16.575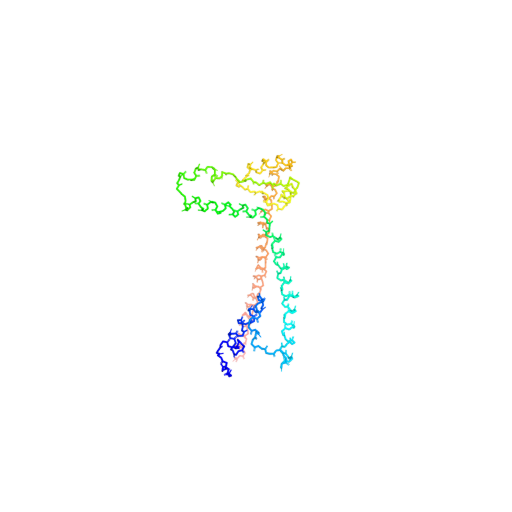 70.866 1.00 82.69 206 ALA A O 1
ATOM 1710 N N . LYS A 1 207 ? 37.349 14.504 70.193 1.00 86.81 207 LYS A N 1
ATOM 1711 C CA . LYS A 1 207 ? 38.096 13.828 71.270 1.00 86.81 207 LYS A CA 1
ATOM 1712 C C . LYS A 1 207 ? 39.611 13.867 71.033 1.00 86.81 207 LYS A C 1
ATOM 1714 O O . LYS A 1 207 ? 40.353 14.023 72.001 1.00 86.81 207 LYS A O 1
ATOM 1719 N N . LEU A 1 208 ? 40.067 13.740 69.786 1.00 83.19 208 LEU A N 1
ATOM 1720 C CA . LEU A 1 208 ? 41.484 13.811 69.411 1.00 83.19 208 LEU A CA 1
ATOM 1721 C C . LEU A 1 208 ? 42.066 15.220 69.582 1.00 83.19 208 LEU A C 1
ATOM 1723 O O . LEU A 1 208 ? 43.153 15.347 70.142 1.00 83.19 208 LEU A O 1
ATOM 1727 N N . GLU A 1 209 ? 41.340 16.268 69.183 1.00 82.44 209 GLU A N 1
ATOM 1728 C CA . GLU A 1 209 ? 41.758 17.665 69.399 1.00 82.44 209 GLU A CA 1
ATOM 1729 C C . GLU A 1 209 ? 41.990 17.953 70.887 1.00 82.44 209 GLU A C 1
ATOM 1731 O O . GLU A 1 209 ? 43.057 18.429 71.273 1.00 82.44 209 GLU A O 1
ATOM 1736 N N . LYS A 1 210 ? 41.056 17.532 71.751 1.00 82.25 210 LYS A N 1
ATOM 1737 C CA . LYS A 1 210 ? 41.198 17.662 73.212 1.00 82.25 210 LYS A CA 1
ATOM 1738 C C . LYS A 1 210 ? 42.405 16.912 73.788 1.00 82.25 210 LYS A C 1
ATOM 1740 O O . LYS A 1 210 ? 42.899 17.286 74.852 1.00 82.25 210 LYS A O 1
ATOM 1745 N N . LEU A 1 211 ? 42.853 15.828 73.152 1.00 77.88 211 LEU A N 1
ATOM 1746 C CA . LEU A 1 211 ? 44.043 15.080 73.577 1.00 77.88 211 LEU A CA 1
ATOM 1747 C C . LEU A 1 211 ? 45.340 15.757 73.116 1.00 77.88 211 LEU A C 1
ATOM 1749 O O . LEU A 1 211 ? 46.307 15.776 73.873 1.00 77.88 211 LEU A O 1
ATOM 1753 N N . LEU A 1 212 ? 45.356 16.335 71.914 1.00 72.31 212 LEU A N 1
ATOM 1754 C CA . LEU A 1 212 ? 46.492 17.110 71.407 1.00 72.31 212 LEU A CA 1
ATOM 1755 C C . LEU A 1 212 ? 46.724 18.378 72.233 1.00 72.31 212 LEU A C 1
ATOM 1757 O O . LEU A 1 212 ? 47.860 18.643 72.617 1.00 72.31 212 LEU A O 1
ATOM 1761 N N . GLU A 1 213 ? 45.660 19.103 72.586 1.00 72.50 213 GLU A N 1
ATOM 1762 C CA . GLU A 1 213 ? 45.756 20.276 73.466 1.00 72.50 213 GLU A CA 1
ATOM 1763 C C . GLU A 1 213 ? 46.295 19.920 74.858 1.00 72.50 213 GLU A C 1
ATOM 1765 O O . GLU A 1 213 ? 47.079 20.674 75.430 1.00 72.50 213 GLU A O 1
ATOM 1770 N N . LYS A 1 214 ? 45.933 18.748 75.398 1.00 72.50 214 LYS A N 1
ATOM 1771 C CA . LYS A 1 214 ? 46.445 18.275 76.695 1.00 72.50 214 LYS A CA 1
ATOM 1772 C C . LYS A 1 214 ? 47.908 17.836 76.670 1.00 72.50 214 LYS A C 1
ATOM 1774 O O . LYS A 1 214 ? 48.550 17.906 77.709 1.00 72.50 214 LYS A O 1
ATOM 1779 N N . ASN A 1 215 ? 48.413 17.368 75.530 1.00 63.78 215 ASN A N 1
ATOM 1780 C CA . ASN A 1 215 ? 49.791 16.883 75.392 1.00 63.78 215 ASN A CA 1
ATOM 1781 C C . ASN A 1 215 ? 50.781 17.973 74.937 1.00 63.78 215 ASN A C 1
ATOM 1783 O O . ASN A 1 215 ? 51.982 17.719 74.907 1.00 63.78 215 ASN A O 1
ATOM 1787 N N . ALA A 1 216 ? 50.295 19.158 74.553 1.00 58.84 216 ALA A N 1
ATOM 1788 C CA . ALA A 1 216 ? 51.111 20.308 74.152 1.00 58.84 216 ALA A CA 1
ATOM 1789 C C . ALA A 1 216 ? 51.459 21.263 75.318 1.00 58.84 216 ALA A C 1
ATOM 1791 O O . ALA A 1 216 ? 52.058 22.314 75.085 1.00 58.84 216 ALA A O 1
ATOM 1792 N N . CYS A 1 217 ? 51.090 20.898 76.551 1.00 48.44 217 CYS A N 1
ATOM 1793 C CA . CYS A 1 217 ? 51.399 21.600 77.798 1.00 48.44 217 CYS A CA 1
ATOM 1794 C C . CYS A 1 217 ? 52.371 20.770 78.645 1.00 48.44 217 CYS A C 1
ATOM 1796 O O . CYS A 1 217 ? 53.242 21.387 79.296 1.00 48.44 217 CYS A O 1
#

pLDDT: mean 81.56, std 9.9, range [33.81, 93.12]

Secondary structure (DSSP, 8-state):
------TTS-TTSSHHHHHHHHHHHHTT--GGGTTS-TTT-HHHHHHHHHHHHIIIIIIHHHHHHHHHHHHHHH--HHHHHHHHHHHHHHHHHHT--TTTTT-TTTS-S-------HHHHHHHHHHHHHHT----TT-HHHHHHHHHHHT----HHHHHHHHHHHHHHHHHHHHHHHHHHHHHHHHHHHHHHHHHHHHHHHHHHHHHHHHHHHHH--